Protein AF-A0A951WKL5-F1 (afdb_monomer)

Radius of gyration: 50.23 Å; Cα contacts (8 Å, |Δi|>4): 129; chains: 1; bounding box: 130×41×163 Å

Secondary structure (DSSP, 8-state):
--HHHHHHHHHHHHS-HHHHHHHHHHHHHHHHHHHHHHHHHHHHHHHTHHHHHHHHHHHHHHHHHHHHHHHHHHHHHHHHHHHHHHHHHS-SSSHHHHHHHHHHHHHHHHHHHHHHHHHHHHHHHHHHHHHHHHHHHHHHHHHHHHHHHHHHHHHHHHHHHHHTTPPPPHHHHHHHIIIIIHHHHHHHHHHHHHHHHHHHHHHHHHHHHHHHHHH-TTT--HHHHHHHHHHHHHHHHHHHHHHHHHHHHHHHHHHHHHHHHHHHHHHHHHHHHHHHHHHHHHHHHHHHHHHHHHHHHHHHHHHHHHHHHHHHHHHHHHHHHHHHHHHHHHHHHHHHT-

pLDDT: mean 71.1, std 15.41, range [38.53, 94.69]

Mean predicted aligned error: 18.91 Å

Structure (mmCIF, N/CA/C/O backbone):
data_AF-A0A951WKL5-F1
#
_entry.id   AF-A0A951WKL5-F1
#
loop_
_atom_site.group_PDB
_atom_site.id
_atom_site.type_symbol
_atom_site.label_atom_id
_atom_site.label_alt_id
_atom_site.label_comp_id
_atom_site.label_asym_id
_atom_site.label_entity_id
_atom_site.label_seq_id
_atom_site.pdbx_PDB_ins_code
_atom_site.Cartn_x
_atom_site.Cartn_y
_atom_site.Cartn_z
_atom_site.occupancy
_atom_site.B_iso_or_equiv
_atom_site.auth_seq_id
_atom_site.auth_comp_id
_atom_site.auth_asym_id
_atom_site.auth_atom_id
_atom_site.pdbx_PDB_model_num
ATOM 1 N N . MET A 1 1 ? -33.570 5.315 4.404 1.00 47.69 1 MET A N 1
ATOM 2 C CA . MET A 1 1 ? -32.250 5.283 5.070 1.00 47.69 1 MET A CA 1
ATOM 3 C C . MET A 1 1 ? -32.530 5.415 6.553 1.00 47.69 1 MET A C 1
ATOM 5 O O . MET A 1 1 ? -33.237 6.353 6.889 1.00 47.69 1 MET A O 1
ATOM 9 N N . ASP A 1 2 ? -32.071 4.478 7.390 1.00 55.03 2 ASP A N 1
ATOM 10 C CA . ASP A 1 2 ? -32.194 4.602 8.854 1.00 55.03 2 ASP A CA 1
ATOM 11 C C . ASP A 1 2 ? -31.543 5.918 9.301 1.00 55.03 2 ASP A C 1
ATOM 13 O O . ASP A 1 2 ? -30.414 6.213 8.899 1.00 55.03 2 ASP A O 1
ATOM 17 N N . GLU A 1 3 ? -32.252 6.719 10.096 1.00 51.91 3 GLU A N 1
ATOM 18 C CA . GLU A 1 3 ? -31.803 8.047 10.547 1.00 51.91 3 GLU A CA 1
ATOM 19 C C . GLU A 1 3 ? -30.467 7.970 11.315 1.00 51.91 3 GLU A C 1
ATOM 21 O O . GLU A 1 3 ? -29.623 8.858 11.218 1.00 51.91 3 GLU A O 1
ATOM 26 N N . GLU A 1 4 ? -30.203 6.839 11.967 1.00 49.50 4 GLU A N 1
ATOM 27 C CA . GLU A 1 4 ? -28.949 6.562 12.670 1.00 49.50 4 GLU A CA 1
ATOM 28 C C . GLU A 1 4 ? -27.775 6.277 11.705 1.00 49.50 4 GLU A C 1
ATOM 30 O O . GLU A 1 4 ? -26.667 6.775 11.905 1.00 49.50 4 GLU A O 1
ATOM 35 N N . CYS A 1 5 ? -28.007 5.575 10.583 1.00 47.75 5 CYS A N 1
ATOM 36 C CA . CYS A 1 5 ? -27.007 5.427 9.509 1.00 47.75 5 CYS A CA 1
ATOM 37 C C . CYS A 1 5 ? -26.636 6.785 8.902 1.00 47.75 5 CYS A C 1
ATOM 39 O O . CYS A 1 5 ? -25.489 7.010 8.516 1.00 47.75 5 CYS A O 1
ATOM 41 N N . ARG A 1 6 ? -27.609 7.695 8.812 1.00 52.16 6 ARG A N 1
ATOM 42 C CA . ARG A 1 6 ? -27.409 9.053 8.308 1.00 52.16 6 ARG A CA 1
ATOM 43 C C . ARG A 1 6 ? -26.603 9.906 9.291 1.00 52.16 6 ARG A C 1
ATOM 45 O O . ARG A 1 6 ? -25.714 10.622 8.846 1.00 52.16 6 ARG A O 1
ATOM 52 N N . GLN A 1 7 ? -26.843 9.802 10.599 1.00 57.38 7 GLN A N 1
ATOM 53 C CA . GLN A 1 7 ? -26.032 10.493 11.612 1.00 57.38 7 GLN A CA 1
ATOM 54 C C . GLN A 1 7 ? -24.582 10.004 11.639 1.00 57.38 7 GLN A C 1
ATOM 56 O O . GLN A 1 7 ? -23.665 10.818 11.698 1.00 57.38 7 GLN A O 1
ATOM 61 N N . LEU A 1 8 ? -24.355 8.700 11.499 1.00 55.50 8 LEU A N 1
ATOM 62 C CA . LEU A 1 8 ? -23.002 8.147 11.477 1.00 55.50 8 LEU A CA 1
ATOM 63 C C . LEU A 1 8 ? -22.270 8.471 10.161 1.00 55.50 8 LEU A C 1
ATOM 65 O O . LEU A 1 8 ? -21.076 8.757 10.171 1.00 55.50 8 LEU A O 1
ATOM 69 N N . LEU A 1 9 ? -22.990 8.543 9.034 1.00 53.28 9 LEU A N 1
ATOM 70 C CA . LEU A 1 9 ? -22.476 9.135 7.793 1.00 53.28 9 LEU A CA 1
ATOM 71 C C . LEU A 1 9 ? -22.117 10.614 7.963 1.00 53.28 9 LEU A C 1
ATOM 73 O O . LEU A 1 9 ? -21.123 11.047 7.393 1.00 53.28 9 LEU A O 1
ATOM 77 N N . ILE A 1 10 ? -22.885 11.379 8.744 1.00 59.94 10 ILE A N 1
ATOM 78 C CA . ILE A 1 10 ? -22.563 12.773 9.075 1.00 59.94 10 ILE A CA 1
ATOM 79 C C . ILE A 1 10 ? -21.318 12.844 9.965 1.00 59.94 10 ILE A C 1
ATOM 81 O O . ILE A 1 10 ? -20.479 13.703 9.735 1.00 59.94 10 ILE A O 1
ATOM 85 N N . GLU A 1 11 ? -21.148 11.956 10.946 1.00 57.72 11 GLU A N 1
ATOM 86 C CA . GLU A 1 11 ? -19.934 11.907 11.776 1.00 57.72 11 GLU A CA 1
ATOM 87 C C . GLU A 1 11 ? -18.695 11.503 10.979 1.00 57.72 11 GLU A C 1
ATOM 89 O O . GLU A 1 11 ? -17.639 12.116 11.131 1.00 57.72 11 GLU A O 1
ATOM 94 N N . VAL A 1 12 ? -18.829 10.516 10.090 1.00 59.41 12 VAL A N 1
ATOM 95 C CA . VAL A 1 12 ? -17.796 10.184 9.109 1.00 59.41 12 VAL A CA 1
ATOM 96 C C . VAL A 1 12 ? -17.529 11.411 8.242 1.00 59.41 12 VAL A C 1
ATOM 98 O O . VAL A 1 12 ? -16.389 11.833 8.169 1.00 59.41 12 VAL A O 1
ATOM 101 N N . ALA A 1 13 ? -18.541 12.056 7.664 1.00 52.16 13 ALA A N 1
ATOM 102 C CA . ALA A 1 13 ? -18.370 13.241 6.819 1.00 52.16 13 ALA A CA 1
ATOM 103 C C . ALA A 1 13 ? -17.813 14.474 7.559 1.00 52.16 13 ALA A C 1
ATOM 105 O O . ALA A 1 13 ? -17.236 15.347 6.922 1.00 52.16 13 ALA A O 1
ATOM 106 N N . ARG A 1 14 ? -17.978 14.556 8.885 1.00 61.56 14 ARG A N 1
ATOM 107 C CA . ARG A 1 14 ? -17.427 15.618 9.744 1.00 61.56 14 ARG A CA 1
ATOM 108 C C . ARG A 1 14 ? -15.979 15.373 10.155 1.00 61.56 14 ARG A C 1
ATOM 110 O O . ARG A 1 14 ? -15.356 16.291 10.683 1.00 61.56 14 ARG A O 1
ATOM 117 N N . LYS A 1 15 ? -15.447 14.161 9.963 1.00 67.12 15 LYS A N 1
ATOM 118 C CA . LYS A 1 15 ? -14.013 13.922 10.121 1.00 67.12 15 LYS A CA 1
ATOM 119 C C . LYS A 1 15 ? -13.278 14.684 9.019 1.00 67.12 15 LYS A C 1
ATOM 121 O O . LYS A 1 15 ? -13.706 14.670 7.868 1.00 67.12 15 LYS A O 1
ATOM 126 N N . ASP A 1 16 ? -12.166 15.312 9.381 1.00 73.69 16 ASP A N 1
ATOM 127 C CA . ASP A 1 16 ? -11.300 16.017 8.441 1.00 73.69 16 ASP A CA 1
ATOM 128 C C . ASP A 1 16 ? -10.524 15.019 7.565 1.00 73.69 16 ASP A C 1
ATOM 130 O O . ASP A 1 16 ? -9.360 14.684 7.795 1.00 73.69 16 ASP A O 1
ATOM 134 N N . TRP A 1 17 ? -11.227 14.452 6.585 1.00 73.38 17 TRP A N 1
ATOM 135 C CA . TRP A 1 17 ? -10.639 13.557 5.593 1.00 73.38 17 TRP A CA 1
ATOM 136 C C . TRP A 1 17 ? -9.674 14.282 4.670 1.00 73.38 17 TRP A C 1
ATOM 138 O O . TRP A 1 17 ? -8.824 13.626 4.079 1.00 73.38 17 TRP A O 1
ATOM 148 N N . GLU A 1 18 ? -9.805 15.600 4.540 1.00 72.81 18 GLU A N 1
ATOM 149 C CA . GLU A 1 18 ? -8.912 16.412 3.728 1.00 72.81 18 GLU A CA 1
ATOM 150 C C . GLU A 1 18 ? -7.514 16.419 4.342 1.00 72.81 18 GLU A C 1
ATOM 152 O O . GLU A 1 18 ? -6.551 16.067 3.659 1.00 72.81 18 GLU A O 1
ATOM 157 N N . GLN A 1 19 ? -7.410 16.666 5.650 1.00 80.19 19 GLN A N 1
ATOM 158 C CA . GLN A 1 19 ? -6.135 16.576 6.354 1.00 80.19 19 GLN A CA 1
ATOM 159 C C . GLN A 1 19 ? -5.544 15.156 6.314 1.00 80.19 19 GLN A C 1
ATOM 161 O O . GLN A 1 19 ? -4.372 14.985 5.992 1.00 80.19 19 GLN A O 1
ATOM 166 N N . GLU A 1 20 ? -6.348 14.114 6.551 1.00 80.00 20 GLU A N 1
ATOM 167 C CA . GLU A 1 20 ? -5.876 12.718 6.472 1.00 80.00 20 GLU A CA 1
ATOM 168 C C . GLU A 1 20 ? -5.391 12.336 5.062 1.00 80.00 20 GLU A C 1
ATOM 170 O O . GLU A 1 20 ? -4.444 11.558 4.911 1.00 80.00 20 GLU A O 1
ATOM 175 N N . LEU A 1 21 ? -6.021 12.879 4.016 1.00 79.62 21 LEU A N 1
ATOM 176 C CA . LEU A 1 21 ? -5.610 12.676 2.628 1.00 79.62 21 LEU A CA 1
ATOM 177 C C . LEU A 1 21 ? -4.284 13.390 2.331 1.00 79.62 21 LEU A C 1
ATOM 179 O O . LEU A 1 21 ? -3.432 12.831 1.636 1.00 79.62 21 LEU A O 1
ATOM 183 N N . ILE A 1 22 ? -4.092 14.599 2.870 1.00 82.06 22 ILE A N 1
ATOM 184 C CA . ILE A 1 22 ? -2.832 15.348 2.781 1.00 82.06 22 ILE A CA 1
ATOM 185 C C . ILE A 1 22 ? -1.709 14.566 3.468 1.00 82.06 22 ILE A C 1
ATOM 187 O O . ILE A 1 22 ? -0.661 14.346 2.857 1.00 82.06 22 ILE A O 1
ATOM 191 N N . ASP A 1 23 ? -1.943 14.073 4.682 1.00 86.56 23 ASP A N 1
ATOM 192 C CA . ASP A 1 23 ? -0.960 13.299 5.444 1.00 86.56 23 ASP A CA 1
ATOM 193 C C . ASP A 1 23 ? -0.626 11.973 4.739 1.00 86.56 23 ASP A C 1
ATOM 195 O O . ASP A 1 23 ? 0.536 11.568 4.641 1.00 86.56 23 ASP A O 1
ATOM 199 N N . TYR A 1 24 ? -1.636 11.298 4.178 1.00 85.31 24 TYR A N 1
ATOM 200 C CA . TYR A 1 24 ? -1.428 10.095 3.373 1.00 85.31 24 TYR A CA 1
ATOM 201 C C . TYR A 1 24 ? -0.588 10.379 2.128 1.00 85.31 24 TYR A C 1
ATOM 203 O O . TYR A 1 24 ? 0.350 9.637 1.836 1.00 85.31 24 TYR A O 1
ATOM 211 N N . ARG A 1 25 ? -0.886 11.469 1.413 1.00 85.00 25 ARG A N 1
ATOM 212 C CA . ARG A 1 25 ? -0.112 11.906 0.247 1.00 85.00 25 ARG A CA 1
ATOM 213 C C . ARG A 1 25 ? 1.339 12.177 0.627 1.00 85.00 25 ARG A C 1
ATOM 215 O O . ARG A 1 25 ? 2.227 11.708 -0.077 1.00 85.00 25 ARG A O 1
ATOM 222 N N . GLN A 1 26 ? 1.586 12.884 1.728 1.00 86.69 26 GLN A N 1
ATOM 223 C CA . GLN A 1 26 ? 2.942 13.149 2.215 1.00 86.69 26 GLN A CA 1
ATOM 224 C C . GLN A 1 26 ? 3.685 11.849 2.537 1.00 86.69 26 GLN A C 1
ATOM 226 O O . GLN A 1 26 ? 4.792 11.646 2.049 1.00 86.69 26 GLN A O 1
ATOM 231 N N . SER A 1 27 ? 3.051 10.923 3.260 1.00 87.94 27 SER A N 1
ATOM 232 C CA . SER A 1 27 ? 3.641 9.613 3.561 1.00 87.94 27 SER A CA 1
ATOM 233 C C . SER A 1 27 ? 3.959 8.805 2.296 1.00 87.94 27 SER A C 1
ATOM 235 O O . SER A 1 27 ? 4.997 8.145 2.205 1.00 87.94 27 SER A O 1
ATOM 237 N N . LEU A 1 28 ? 3.088 8.868 1.288 1.00 86.75 28 LEU A N 1
ATOM 238 C CA . LEU A 1 28 ? 3.287 8.178 0.018 1.00 86.75 28 LEU A CA 1
ATOM 239 C C . LEU A 1 28 ? 4.428 8.814 -0.789 1.00 86.75 28 LEU A C 1
ATOM 241 O O . LEU A 1 28 ? 5.262 8.089 -1.326 1.00 86.75 28 LEU A O 1
ATOM 245 N N . VAL A 1 29 ? 4.524 10.146 -0.797 1.00 85.62 29 VAL A N 1
ATOM 246 C CA . VAL A 1 29 ? 5.654 10.898 -1.365 1.00 85.62 29 VAL A CA 1
ATOM 247 C C . VAL A 1 29 ? 6.966 10.514 -0.685 1.00 85.62 29 VAL A C 1
ATOM 249 O O . VAL A 1 29 ? 7.941 10.221 -1.372 1.00 85.62 29 VAL A O 1
ATOM 252 N N . GLU A 1 30 ? 6.996 10.437 0.645 1.00 86.31 30 GLU A N 1
ATOM 253 C CA . GLU A 1 30 ? 8.184 10.001 1.383 1.00 86.31 30 GLU A CA 1
ATOM 254 C C . GLU A 1 30 ? 8.584 8.569 1.036 1.00 86.31 30 GLU A C 1
ATOM 256 O O . GLU A 1 30 ? 9.766 8.281 0.856 1.00 86.31 30 GLU A O 1
ATOM 261 N N . LYS A 1 31 ? 7.606 7.672 0.889 1.00 86.94 31 LYS A N 1
ATOM 262 C CA . LYS A 1 31 ? 7.855 6.283 0.503 1.00 86.94 31 LYS A CA 1
ATOM 263 C C . LYS A 1 31 ? 8.379 6.168 -0.929 1.00 86.94 31 LYS A C 1
ATOM 265 O O . LYS A 1 31 ? 9.298 5.391 -1.173 1.00 86.94 31 LYS A O 1
ATOM 270 N N . LEU A 1 32 ? 7.815 6.927 -1.869 1.00 85.88 32 LEU A N 1
ATOM 271 C CA . LEU A 1 32 ? 8.280 6.973 -3.257 1.00 85.88 32 LEU A CA 1
ATOM 272 C C . LEU A 1 32 ? 9.695 7.547 -3.348 1.00 85.88 32 LEU A C 1
ATOM 274 O O . LEU A 1 32 ? 10.555 6.940 -3.986 1.00 85.88 32 LEU A O 1
ATOM 278 N N . ALA A 1 33 ? 9.955 8.656 -2.652 1.00 84.56 33 ALA A N 1
ATOM 279 C CA . ALA A 1 33 ? 11.281 9.249 -2.558 1.00 84.56 33 ALA A CA 1
ATOM 280 C C . ALA A 1 33 ? 12.284 8.255 -1.957 1.00 84.56 33 ALA A C 1
ATOM 282 O O . ALA A 1 33 ? 13.321 7.990 -2.557 1.00 84.56 33 ALA A O 1
ATOM 283 N N . GLY A 1 34 ? 11.944 7.624 -0.829 1.00 84.44 34 GLY A N 1
ATOM 284 C CA . GLY A 1 34 ? 12.791 6.626 -0.177 1.00 84.44 34 GLY A CA 1
ATOM 285 C C . GLY A 1 34 ? 13.089 5.410 -1.057 1.00 84.44 34 GLY A C 1
ATOM 286 O O . GLY A 1 34 ? 14.233 4.965 -1.114 1.00 84.44 34 GLY A O 1
ATOM 287 N N . ASN A 1 35 ? 12.099 4.897 -1.793 1.00 85.50 35 ASN A N 1
ATOM 288 C CA . ASN A 1 35 ? 12.306 3.792 -2.733 1.00 85.50 35 ASN A CA 1
ATOM 289 C C . ASN A 1 35 ? 13.227 4.198 -3.894 1.00 85.50 35 ASN A C 1
ATOM 291 O O . ASN A 1 35 ? 14.176 3.480 -4.190 1.00 85.50 35 ASN A O 1
ATOM 295 N N . SER A 1 36 ? 13.004 5.371 -4.496 1.00 84.12 36 SER A N 1
ATOM 296 C CA . SER A 1 36 ? 13.848 5.895 -5.580 1.00 84.12 36 SER A CA 1
ATOM 297 C C . SER A 1 36 ? 15.305 6.068 -5.142 1.00 84.12 36 SER A C 1
ATOM 299 O O . SER A 1 36 ? 16.237 5.731 -5.878 1.00 84.12 36 SER A O 1
ATOM 301 N N . VAL A 1 37 ? 15.513 6.579 -3.927 1.00 84.44 37 VAL A N 1
ATOM 302 C CA . VAL A 1 37 ? 16.849 6.743 -3.345 1.00 84.44 37 VAL A CA 1
ATOM 303 C C . VAL A 1 37 ? 17.481 5.392 -3.047 1.00 84.44 37 VAL A C 1
ATOM 305 O O . VAL A 1 37 ? 18.645 5.189 -3.379 1.00 84.44 37 VAL A O 1
ATOM 308 N N . ARG A 1 38 ? 16.726 4.441 -2.487 1.00 83.88 38 ARG A N 1
ATOM 309 C CA . ARG A 1 38 ? 17.207 3.078 -2.232 1.00 83.88 38 ARG A CA 1
ATOM 310 C C . ARG A 1 38 ? 17.650 2.384 -3.518 1.00 83.88 38 ARG A C 1
ATOM 312 O O . ARG A 1 38 ? 18.724 1.790 -3.529 1.00 83.88 38 ARG A O 1
ATOM 319 N N . ASP A 1 39 ? 16.869 2.477 -4.589 1.00 82.19 39 ASP A N 1
ATOM 320 C CA . ASP A 1 39 ? 17.215 1.869 -5.878 1.00 82.19 39 ASP A CA 1
ATOM 321 C C . ASP A 1 39 ? 18.483 2.508 -6.465 1.00 82.19 39 ASP A C 1
ATOM 323 O O . ASP A 1 39 ? 19.396 1.805 -6.903 1.00 82.19 39 ASP A O 1
ATOM 327 N N . SER A 1 40 ? 18.597 3.835 -6.373 1.00 81.25 40 SER A N 1
ATOM 328 C CA . SER A 1 40 ? 19.783 4.582 -6.814 1.00 81.25 40 SER A CA 1
ATOM 329 C C . SER A 1 40 ? 21.027 4.241 -5.982 1.00 81.25 40 SER A C 1
ATOM 331 O O . SER A 1 40 ? 22.113 4.026 -6.523 1.00 81.25 40 SER A O 1
ATOM 333 N N . LEU A 1 41 ? 20.885 4.136 -4.657 1.00 79.25 41 LEU A N 1
ATOM 334 C CA . LEU A 1 41 ? 21.954 3.720 -3.749 1.00 79.25 41 LEU A CA 1
ATOM 335 C C . LEU A 1 41 ? 22.387 2.284 -4.014 1.00 79.25 41 LEU A C 1
ATOM 337 O O . LEU A 1 41 ? 23.585 2.021 -3.992 1.00 79.25 41 LEU A O 1
ATOM 341 N N . ASN A 1 42 ? 21.454 1.372 -4.290 1.00 80.38 42 ASN A N 1
ATOM 342 C CA . ASN A 1 42 ? 21.773 -0.012 -4.631 1.00 80.38 42 ASN A CA 1
ATOM 343 C C . ASN A 1 42 ? 22.609 -0.083 -5.914 1.00 80.38 42 ASN A C 1
ATOM 345 O O . ASN A 1 42 ? 23.654 -0.729 -5.907 1.00 80.38 42 ASN A O 1
ATOM 349 N N . GLN A 1 43 ? 22.249 0.673 -6.956 1.00 76.31 43 GLN A N 1
ATOM 350 C CA . GLN A 1 43 ? 23.054 0.769 -8.181 1.00 76.31 43 GLN A CA 1
ATOM 351 C C . GLN A 1 43 ? 24.462 1.330 -7.917 1.00 76.31 43 GLN A C 1
ATOM 353 O O . GLN A 1 43 ? 25.457 0.788 -8.400 1.00 76.31 43 GLN A O 1
ATOM 358 N N . ILE A 1 44 ? 24.580 2.380 -7.094 1.00 71.75 44 ILE A N 1
ATOM 359 C CA . ILE A 1 44 ? 25.883 2.938 -6.685 1.00 71.75 44 ILE A CA 1
ATOM 360 C C . ILE A 1 44 ? 26.679 1.916 -5.856 1.00 71.75 44 ILE A C 1
ATOM 362 O O . ILE A 1 44 ? 27.905 1.823 -5.968 1.00 71.75 44 ILE A O 1
ATOM 366 N N . ARG A 1 45 ? 26.002 1.134 -5.010 1.00 69.25 45 ARG A N 1
ATOM 367 C CA . ARG A 1 45 ? 26.620 0.123 -4.148 1.00 69.25 45 ARG A CA 1
ATOM 368 C C . ARG A 1 45 ? 27.165 -1.045 -4.965 1.00 69.25 45 ARG A C 1
ATOM 370 O O . ARG A 1 45 ? 28.264 -1.509 -4.662 1.00 69.25 45 ARG A O 1
ATOM 377 N N . GLU A 1 46 ? 26.439 -1.463 -5.994 1.00 67.31 46 GLU A N 1
ATOM 378 C CA . GLU A 1 46 ? 26.849 -2.492 -6.951 1.00 67.31 46 GLU A CA 1
ATOM 379 C C . GLU A 1 46 ? 28.030 -2.020 -7.811 1.00 67.31 46 GLU A C 1
ATOM 381 O O . GLU A 1 46 ? 29.028 -2.730 -7.922 1.00 67.31 46 GLU A O 1
ATOM 386 N N . ALA A 1 47 ? 27.997 -0.779 -8.309 1.00 62.44 47 ALA A N 1
ATOM 387 C CA . ALA A 1 47 ? 29.107 -0.189 -9.061 1.00 62.44 47 ALA A CA 1
ATOM 388 C C . ALA A 1 47 ? 30.375 0.043 -8.205 1.00 62.44 47 ALA A C 1
ATOM 390 O O . ALA A 1 47 ? 31.499 -0.040 -8.699 1.00 62.44 47 ALA A O 1
ATOM 391 N N . GLY A 1 48 ? 30.215 0.316 -6.905 1.00 53.94 48 GLY A N 1
ATOM 392 C CA . GLY A 1 48 ? 31.305 0.625 -5.971 1.00 53.94 48 GLY A CA 1
ATOM 393 C C . GLY A 1 48 ? 32.025 -0.579 -5.345 1.00 53.94 48 GLY A C 1
ATOM 394 O O . GLY A 1 48 ? 32.962 -0.375 -4.574 1.00 53.94 48 GLY A O 1
ATOM 395 N N . LEU A 1 49 ? 31.622 -1.823 -5.637 1.00 50.72 49 LEU A N 1
ATOM 396 C CA . LEU A 1 49 ? 32.295 -3.032 -5.124 1.00 50.72 49 LEU A CA 1
ATOM 397 C C . LEU A 1 49 ? 33.696 -3.246 -5.726 1.00 50.72 49 LEU A C 1
ATOM 399 O O . LEU A 1 49 ? 34.569 -3.791 -5.055 1.00 50.72 49 LEU A O 1
ATOM 403 N N . GLY A 1 50 ? 33.940 -2.767 -6.950 1.00 53.00 50 GLY A N 1
ATOM 404 C CA . GLY A 1 50 ? 35.245 -2.847 -7.617 1.00 53.00 50 GLY A CA 1
ATOM 405 C C . GLY A 1 50 ? 36.373 -2.075 -6.907 1.00 53.00 50 GLY A C 1
ATOM 406 O O . GLY A 1 50 ? 37.367 -2.687 -6.521 1.00 53.00 50 GLY A O 1
ATOM 407 N N . PRO A 1 51 ? 36.264 -0.748 -6.702 1.00 53.34 51 PRO A N 1
ATOM 408 C CA . PRO A 1 51 ? 37.374 0.081 -6.211 1.00 53.34 51 PRO A CA 1
ATOM 409 C C . PRO A 1 51 ? 37.792 -0.171 -4.751 1.00 53.34 51 PRO A C 1
ATOM 411 O O . PRO A 1 51 ? 38.953 0.050 -4.414 1.00 53.34 51 PRO A O 1
ATOM 414 N N . GLY A 1 52 ? 36.899 -0.670 -3.888 1.00 50.72 52 GLY A N 1
ATOM 415 C CA . GLY A 1 52 ? 37.233 -0.977 -2.488 1.00 50.72 52 GLY A CA 1
ATOM 416 C C . GLY A 1 52 ? 38.217 -2.136 -2.324 1.00 50.72 52 GLY A C 1
ATOM 417 O O . GLY A 1 52 ? 39.124 -2.067 -1.494 1.00 50.72 52 GLY A O 1
ATOM 418 N N . ALA A 1 53 ? 38.090 -3.169 -3.162 1.00 52.28 53 ALA A N 1
ATOM 419 C CA . ALA A 1 53 ? 39.038 -4.280 -3.201 1.00 52.28 53 ALA A CA 1
ATOM 420 C C . ALA A 1 53 ? 40.421 -3.815 -3.685 1.00 52.28 53 ALA A C 1
ATOM 422 O O . ALA A 1 53 ? 41.435 -4.203 -3.110 1.00 52.28 53 ALA A O 1
ATOM 423 N N . TRP A 1 54 ? 40.468 -2.921 -4.679 1.00 53.94 54 TRP A N 1
ATOM 424 C CA . TRP A 1 54 ? 41.716 -2.330 -5.174 1.00 53.94 54 TRP A CA 1
ATOM 425 C C . TRP A 1 54 ? 42.399 -1.428 -4.147 1.00 53.94 54 TRP A C 1
ATOM 427 O O . TRP A 1 54 ? 43.621 -1.455 -4.050 1.00 53.94 54 TRP A O 1
ATOM 437 N N . TYR A 1 55 ? 41.639 -0.673 -3.350 1.00 54.59 55 TYR A N 1
ATOM 438 C CA . TYR A 1 55 ? 42.201 0.157 -2.283 1.00 54.59 55 TYR A CA 1
ATOM 439 C C . TYR A 1 55 ? 42.813 -0.695 -1.162 1.00 54.59 55 TYR A C 1
ATOM 441 O O . TYR A 1 55 ? 43.955 -0.463 -0.770 1.00 54.59 55 TYR A O 1
ATOM 449 N N . GLY A 1 56 ? 42.105 -1.735 -0.705 1.00 50.94 56 GLY A N 1
ATOM 450 C CA . GLY A 1 56 ? 42.645 -2.699 0.259 1.00 50.94 56 GLY A CA 1
ATOM 451 C C . GLY A 1 56 ? 43.883 -3.432 -0.273 1.00 50.94 56 GLY A C 1
ATOM 452 O O . GLY A 1 56 ? 44.867 -3.578 0.450 1.00 50.94 56 GLY A O 1
ATOM 453 N N . LEU A 1 57 ? 43.875 -3.832 -1.552 1.00 54.22 57 LEU A N 1
ATOM 454 C CA . LEU A 1 57 ? 45.035 -4.437 -2.218 1.00 54.22 57 LEU A CA 1
ATOM 455 C C . LEU A 1 57 ? 46.215 -3.464 -2.326 1.00 54.22 57 LEU A C 1
ATOM 457 O O . LEU A 1 57 ? 47.345 -3.861 -2.064 1.00 54.22 57 LEU A O 1
ATOM 461 N N . ALA A 1 58 ? 45.974 -2.197 -2.669 1.00 54.78 58 ALA A N 1
ATOM 462 C CA . ALA A 1 58 ? 47.018 -1.184 -2.801 1.00 54.78 58 ALA A CA 1
ATOM 463 C C . ALA A 1 58 ? 47.654 -0.828 -1.448 1.00 54.78 58 ALA A C 1
ATOM 465 O O . ALA A 1 58 ? 48.877 -0.742 -1.350 1.00 54.78 58 ALA A O 1
ATOM 466 N N . VAL A 1 59 ? 46.847 -0.673 -0.394 1.00 54.44 59 VAL A N 1
ATOM 467 C CA . VAL A 1 59 ? 47.336 -0.421 0.972 1.00 54.44 59 VAL A CA 1
ATOM 468 C C . VAL A 1 59 ? 48.096 -1.636 1.511 1.00 54.44 59 VAL A C 1
ATOM 470 O O . VAL A 1 59 ? 49.186 -1.478 2.058 1.00 54.44 59 VAL A O 1
ATOM 473 N N . GLY A 1 60 ? 47.581 -2.852 1.293 1.00 51.34 60 GLY A N 1
ATOM 474 C CA . GLY A 1 60 ? 48.271 -4.094 1.654 1.00 51.34 60 GLY A CA 1
ATOM 475 C C . GLY A 1 60 ? 49.599 -4.281 0.909 1.00 51.34 60 GLY A C 1
ATOM 476 O O . GLY A 1 60 ? 50.603 -4.637 1.526 1.00 51.34 60 GLY A O 1
ATOM 477 N N . ALA A 1 61 ? 49.640 -3.973 -0.391 1.00 54.16 61 ALA A N 1
ATOM 478 C CA . ALA A 1 61 ? 50.857 -4.032 -1.200 1.00 54.16 61 ALA A CA 1
ATOM 479 C C . ALA A 1 61 ? 51.900 -2.994 -0.754 1.00 54.16 61 ALA A C 1
ATOM 481 O O . ALA A 1 61 ? 53.077 -3.327 -0.625 1.00 54.16 61 ALA A O 1
ATOM 482 N N . MET A 1 62 ? 51.484 -1.758 -0.456 1.00 53.97 62 MET A N 1
ATOM 483 C CA . MET A 1 62 ? 52.386 -0.714 0.049 1.00 53.97 62 MET A CA 1
ATOM 484 C C . MET A 1 62 ? 52.945 -1.046 1.441 1.00 53.97 62 MET A C 1
ATOM 486 O O . MET A 1 62 ? 54.140 -0.864 1.674 1.00 53.97 62 MET A O 1
ATOM 490 N N . ALA A 1 63 ? 52.123 -1.597 2.340 1.00 51.59 63 ALA A N 1
ATOM 491 C CA . ALA A 1 63 ? 52.574 -2.054 3.656 1.00 51.59 63 ALA A CA 1
ATOM 492 C C . ALA A 1 63 ? 53.574 -3.223 3.555 1.00 51.59 63 ALA A C 1
ATOM 494 O O . ALA A 1 63 ? 54.573 -3.249 4.274 1.00 51.59 63 ALA A O 1
ATOM 495 N N . GLY A 1 64 ? 53.344 -4.160 2.626 1.00 53.62 64 GLY A N 1
ATOM 496 C CA . GLY A 1 64 ? 54.260 -5.272 2.360 1.00 53.62 64 GLY A CA 1
ATOM 497 C C . GLY A 1 64 ? 55.613 -4.827 1.790 1.00 53.62 64 GLY A C 1
ATOM 498 O O . GLY A 1 64 ? 56.653 -5.340 2.207 1.00 53.62 64 GLY A O 1
ATOM 499 N N . LEU A 1 65 ? 55.616 -3.844 0.882 1.00 55.25 65 LEU A N 1
ATOM 500 C CA . LEU A 1 65 ? 56.837 -3.307 0.266 1.00 55.25 65 LEU A CA 1
ATOM 501 C C . LEU A 1 65 ? 57.692 -2.482 1.244 1.00 55.25 65 LEU A C 1
ATOM 503 O O . LEU A 1 65 ? 58.918 -2.566 1.196 1.00 55.25 65 LEU A O 1
ATOM 507 N N . GLY A 1 66 ? 57.076 -1.727 2.163 1.00 53.22 66 GLY A N 1
ATOM 508 C CA . GLY A 1 66 ? 57.801 -0.902 3.140 1.00 53.22 66 GLY A CA 1
ATOM 509 C C . GLY A 1 66 ? 58.703 -1.702 4.091 1.00 53.22 66 GLY A C 1
ATOM 510 O O . GLY A 1 66 ? 59.829 -1.293 4.367 1.00 53.22 66 GLY A O 1
ATOM 511 N N . MET A 1 67 ? 58.265 -2.884 4.538 1.00 51.66 67 MET A N 1
ATOM 512 C CA . MET A 1 67 ? 59.029 -3.705 5.496 1.00 51.66 67 MET A CA 1
ATOM 513 C C . MET A 1 67 ? 60.088 -4.610 4.847 1.00 51.66 67 MET A C 1
ATOM 515 O O . MET A 1 67 ? 61.064 -4.998 5.502 1.00 51.66 67 MET A O 1
ATOM 519 N N . GLN A 1 68 ? 59.952 -4.922 3.552 1.00 54.03 68 GLN A N 1
ATOM 520 C CA . GLN A 1 68 ? 61.034 -5.572 2.801 1.00 54.03 68 GLN A CA 1
ATOM 521 C C . GLN A 1 68 ? 62.292 -4.693 2.767 1.00 54.03 68 GLN A C 1
ATOM 523 O O . GLN A 1 68 ? 63.399 -5.221 2.825 1.00 54.03 68 GLN A O 1
ATOM 528 N N . LEU A 1 69 ? 62.138 -3.365 2.759 1.00 53.25 69 LEU A N 1
ATOM 529 C CA . LEU A 1 69 ? 63.266 -2.433 2.754 1.00 53.25 69 LEU A CA 1
ATOM 530 C C . LEU A 1 69 ? 64.018 -2.407 4.102 1.00 53.25 69 LEU A C 1
ATOM 532 O O . LEU A 1 69 ? 65.249 -2.447 4.126 1.00 53.25 69 LEU A O 1
ATOM 536 N N . GLU A 1 70 ? 63.293 -2.392 5.227 1.00 54.62 70 GLU A N 1
ATOM 537 C CA . GLU A 1 70 ? 63.884 -2.340 6.577 1.00 54.62 70 GLU A CA 1
ATOM 538 C C . GLU A 1 70 ? 64.576 -3.653 6.977 1.00 54.62 70 GLU A C 1
ATOM 540 O O . GLU A 1 70 ? 65.674 -3.647 7.539 1.00 54.62 70 GLU A O 1
ATOM 545 N N . SER A 1 71 ? 63.971 -4.797 6.648 1.00 53.34 71 SER A N 1
ATOM 546 C CA . SER A 1 71 ? 64.531 -6.114 6.985 1.00 53.34 71 SER A CA 1
ATOM 547 C C . SER A 1 71 ? 65.786 -6.463 6.173 1.00 53.34 71 SER A C 1
ATOM 549 O O . SER A 1 71 ? 66.696 -7.121 6.689 1.00 53.34 71 SER A O 1
ATOM 551 N N . LEU A 1 72 ? 65.888 -5.966 4.937 1.00 49.59 72 LEU A N 1
ATOM 552 C CA . LEU A 1 72 ? 67.058 -6.152 4.080 1.00 49.59 72 LEU A CA 1
ATOM 553 C C . LEU A 1 72 ? 68.266 -5.366 4.618 1.00 49.59 72 LEU A C 1
ATOM 555 O O . LEU A 1 72 ? 69.354 -5.929 4.743 1.00 49.59 72 LEU A O 1
ATOM 559 N N . LEU A 1 73 ? 68.058 -4.125 5.071 1.00 51.19 73 LEU A N 1
ATOM 560 C CA . LEU A 1 73 ? 69.096 -3.315 5.724 1.00 51.19 73 LEU A CA 1
ATOM 561 C C . LEU A 1 73 ? 69.596 -3.938 7.037 1.00 51.19 73 LEU A C 1
ATOM 563 O O . LEU A 1 73 ? 70.805 -3.974 7.279 1.00 51.19 73 LEU A O 1
ATOM 567 N N . LEU A 1 74 ? 68.693 -4.484 7.860 1.00 50.59 74 LEU A N 1
ATOM 568 C CA . LEU A 1 74 ? 69.058 -5.118 9.130 1.00 50.59 74 LEU A CA 1
ATOM 569 C C . LEU A 1 74 ? 69.885 -6.398 8.919 1.00 50.59 74 LEU A C 1
ATOM 571 O O . LEU A 1 74 ? 70.861 -6.628 9.631 1.00 50.59 74 LEU A O 1
ATOM 575 N N . SER A 1 75 ? 69.534 -7.209 7.915 1.00 49.50 75 SER A N 1
ATOM 576 C CA . SER A 1 75 ? 70.257 -8.447 7.587 1.00 49.50 75 SER A CA 1
ATOM 577 C C . SER A 1 75 ? 71.684 -8.189 7.083 1.00 49.50 75 SER A C 1
ATOM 579 O O . SER A 1 75 ? 72.613 -8.892 7.482 1.00 49.50 75 SER A O 1
ATOM 581 N N . ILE A 1 76 ? 71.882 -7.128 6.290 1.00 49.50 76 ILE A N 1
ATOM 582 C CA . ILE A 1 76 ? 73.203 -6.690 5.816 1.00 49.50 76 ILE A CA 1
ATOM 583 C C . ILE A 1 76 ? 74.051 -6.177 6.987 1.00 49.50 76 ILE A C 1
ATOM 585 O O . ILE A 1 76 ? 75.226 -6.530 7.099 1.00 49.50 76 ILE A O 1
ATOM 589 N N . ALA A 1 77 ? 73.458 -5.396 7.895 1.00 46.34 77 ALA A N 1
ATOM 590 C CA . ALA A 1 77 ? 74.152 -4.889 9.077 1.00 46.34 77 ALA A CA 1
ATOM 591 C C . ALA A 1 77 ? 74.594 -6.019 10.026 1.00 46.34 77 ALA A C 1
ATOM 593 O O . ALA A 1 77 ? 75.723 -6.003 10.516 1.00 46.34 77 ALA A O 1
ATOM 594 N N . LEU A 1 78 ? 73.744 -7.030 10.241 1.00 47.62 78 LEU A N 1
ATOM 595 C CA . LEU A 1 78 ? 74.049 -8.201 11.072 1.00 47.62 78 LEU A CA 1
ATOM 596 C C . LEU A 1 78 ? 75.117 -9.096 10.434 1.00 47.62 78 LEU A C 1
ATOM 598 O O . LEU A 1 78 ? 76.017 -9.564 11.131 1.00 47.62 78 LEU A O 1
ATOM 602 N N . PHE A 1 79 ? 75.068 -9.280 9.112 1.00 48.62 79 PHE A N 1
ATOM 603 C CA . PHE A 1 79 ? 76.109 -9.992 8.374 1.00 48.62 79 PHE A CA 1
ATOM 604 C C . PHE A 1 79 ? 77.466 -9.294 8.530 1.00 48.62 79 PHE A C 1
ATOM 606 O O . PHE A 1 79 ? 78.448 -9.936 8.903 1.00 48.62 79 PHE A O 1
ATOM 613 N N . LEU A 1 80 ? 77.520 -7.968 8.360 1.00 49.91 80 LEU A N 1
ATOM 614 C CA . LEU A 1 80 ? 78.746 -7.186 8.550 1.00 49.91 80 LEU A CA 1
ATOM 615 C C . LEU A 1 80 ? 79.272 -7.284 9.993 1.00 49.91 80 LEU A C 1
ATOM 617 O O . LEU A 1 80 ? 80.460 -7.529 10.189 1.00 49.91 80 LEU A O 1
ATOM 621 N N . LEU A 1 81 ? 78.399 -7.186 11.000 1.00 49.47 81 LEU A N 1
ATOM 622 C CA . LEU A 1 81 ? 78.763 -7.294 12.421 1.00 49.47 81 LEU A CA 1
ATOM 623 C C . LEU A 1 81 ? 79.332 -8.667 12.797 1.00 49.47 81 LEU A C 1
ATOM 625 O O . LEU A 1 81 ? 80.329 -8.743 13.516 1.00 49.47 81 LEU A O 1
ATOM 629 N N . VAL A 1 82 ? 78.741 -9.752 12.294 1.00 51.19 82 VAL A N 1
ATOM 630 C CA . VAL A 1 82 ? 79.234 -11.117 12.538 1.00 51.19 82 VAL A CA 1
ATOM 631 C C . VAL A 1 82 ? 80.573 -11.345 11.833 1.00 51.19 82 VAL A C 1
ATOM 633 O O . VAL A 1 82 ? 81.493 -11.905 12.429 1.00 51.19 82 VAL A O 1
ATOM 636 N N . THR A 1 83 ? 80.723 -10.843 10.605 1.00 48.88 83 THR A N 1
ATOM 637 C CA . THR A 1 83 ? 81.970 -10.969 9.830 1.00 48.88 83 THR A CA 1
ATOM 638 C C . THR A 1 83 ? 83.125 -10.204 10.488 1.00 48.88 83 THR A C 1
ATOM 640 O O . THR A 1 83 ? 84.244 -10.710 10.561 1.00 48.88 83 THR A O 1
ATOM 643 N N . ILE A 1 84 ? 82.850 -9.010 11.025 1.00 51.06 84 ILE A N 1
ATOM 644 C CA . ILE A 1 84 ? 83.837 -8.174 11.726 1.00 51.06 84 ILE A CA 1
ATOM 645 C C . ILE A 1 84 ? 84.183 -8.751 13.109 1.00 51.06 84 ILE A C 1
ATOM 647 O O . ILE A 1 84 ? 85.337 -8.715 13.521 1.00 51.06 84 ILE A O 1
ATOM 651 N N . SER A 1 85 ? 83.217 -9.328 13.828 1.00 45.88 85 SER A N 1
ATOM 652 C CA . SER A 1 85 ? 83.462 -9.894 15.166 1.00 45.88 85 SER A CA 1
ATOM 653 C C . SER A 1 85 ? 84.287 -11.187 15.117 1.00 45.88 85 SER A C 1
ATOM 655 O O . SER A 1 85 ? 85.101 -11.444 16.004 1.00 45.88 85 SER A O 1
ATOM 657 N N . PHE A 1 86 ? 84.114 -11.990 14.063 1.00 46.09 86 PHE A N 1
ATOM 658 C CA . PHE A 1 86 ? 84.840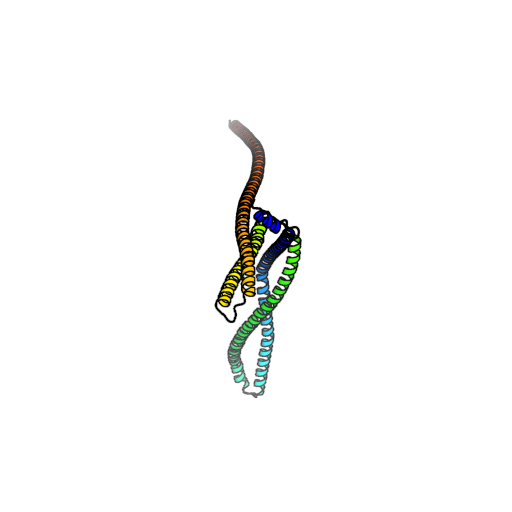 -13.249 13.877 1.00 46.09 86 PHE A CA 1
ATOM 659 C C . PHE A 1 86 ? 86.303 -13.041 13.441 1.00 46.09 86 PHE A C 1
ATOM 661 O O . PHE A 1 86 ? 87.172 -13.829 13.811 1.00 46.09 86 PHE A O 1
ATOM 668 N N . SER A 1 87 ? 86.604 -11.958 12.712 1.00 47.31 87 SER A N 1
ATOM 669 C CA . SER A 1 87 ? 87.971 -11.631 12.270 1.00 47.31 87 SER A CA 1
ATOM 670 C C . SER A 1 87 ? 88.881 -11.134 13.402 1.00 47.31 87 SER A C 1
ATOM 672 O O . SER A 1 87 ? 90.097 -11.295 13.319 1.00 47.31 87 SER A O 1
ATOM 674 N N . VAL A 1 88 ? 88.308 -10.595 14.484 1.00 49.78 88 VAL A N 1
ATOM 675 C CA . VAL A 1 88 ? 89.050 -10.111 15.665 1.00 49.78 88 VAL A CA 1
ATOM 676 C C . VAL A 1 88 ? 89.435 -11.250 16.621 1.00 49.78 88 VAL A C 1
ATOM 678 O O . VAL A 1 88 ? 90.462 -11.168 17.291 1.00 49.78 88 VAL A O 1
ATOM 681 N N . TRP A 1 89 ? 88.652 -12.333 16.680 1.00 44.69 89 TRP A N 1
ATOM 682 C CA . TRP A 1 89 ? 88.878 -13.445 17.618 1.00 44.69 89 TRP A CA 1
ATOM 683 C C . TRP A 1 89 ? 89.911 -14.479 17.149 1.00 44.69 89 TRP A C 1
ATOM 685 O O . TRP A 1 89 ? 90.460 -15.215 17.968 1.00 44.69 89 TRP A O 1
ATOM 695 N N . VAL A 1 90 ? 90.199 -14.548 15.849 1.00 47.41 90 VAL A N 1
ATOM 696 C CA . VAL A 1 90 ? 91.063 -15.585 15.273 1.00 47.41 90 VAL A CA 1
ATOM 697 C C . VAL A 1 90 ? 92.315 -14.942 14.688 1.00 47.41 90 VAL A C 1
ATOM 699 O O . VAL A 1 90 ? 92.398 -14.632 13.503 1.00 47.41 90 VAL A O 1
ATOM 702 N N . GLY A 1 91 ? 93.320 -14.741 15.538 1.00 46.19 91 GLY A N 1
ATOM 703 C CA . GLY A 1 91 ? 94.641 -14.296 15.109 1.00 46.19 91 GLY A CA 1
ATOM 704 C C . GLY A 1 91 ? 95.270 -15.258 14.093 1.00 46.19 91 GLY A C 1
ATOM 705 O O . GLY A 1 91 ? 95.469 -16.437 14.379 1.00 46.19 91 GLY A O 1
ATOM 706 N N . GLY A 1 92 ? 95.593 -14.728 12.911 1.00 52.94 92 GLY A N 1
ATOM 707 C CA . GLY A 1 92 ? 96.681 -15.129 12.005 1.00 52.94 92 GLY A CA 1
ATOM 708 C C . GLY A 1 92 ? 96.660 -16.505 11.323 1.00 52.94 92 GLY A C 1
ATOM 709 O O . GLY A 1 92 ? 97.051 -16.588 10.165 1.00 52.94 92 GLY A O 1
ATOM 710 N N . LEU A 1 93 ? 96.222 -17.583 11.975 1.00 49.44 93 LEU A N 1
ATOM 711 C CA . LEU A 1 93 ? 96.400 -18.958 11.469 1.00 49.44 93 LEU A CA 1
ATOM 712 C C . LEU A 1 93 ? 95.115 -19.793 11.392 1.00 49.44 93 LEU A C 1
ATOM 714 O O . LEU A 1 93 ? 95.136 -20.896 10.854 1.00 49.44 93 LEU A O 1
ATOM 718 N N . GLY A 1 94 ? 93.972 -19.252 11.820 1.00 47.88 94 GLY A N 1
ATOM 719 C CA . GLY A 1 94 ? 92.658 -19.855 11.559 1.00 47.88 94 GLY A CA 1
ATOM 720 C C . GLY A 1 94 ? 91.982 -19.366 10.273 1.00 47.88 94 GLY A C 1
ATOM 721 O O . GLY A 1 94 ? 90.869 -19.788 9.985 1.00 47.88 94 GLY A O 1
ATOM 722 N N . LEU A 1 95 ? 92.632 -18.502 9.485 1.00 48.47 95 LEU A N 1
ATOM 723 C CA . LEU A 1 95 ? 92.005 -17.771 8.375 1.00 48.47 95 LEU A CA 1
ATOM 724 C C . LEU A 1 95 ? 91.596 -18.673 7.193 1.00 48.47 95 LEU A C 1
ATOM 726 O O . LEU A 1 95 ? 90.614 -18.386 6.523 1.00 48.47 95 LEU A O 1
ATOM 730 N N . LEU A 1 96 ? 92.288 -19.799 6.974 1.00 48.19 96 LEU A N 1
ATOM 731 C CA . LEU A 1 96 ? 92.028 -20.726 5.857 1.00 48.19 96 LEU A CA 1
ATOM 732 C C . LEU A 1 96 ? 90.906 -21.739 6.167 1.00 48.19 96 LEU A C 1
ATOM 734 O O . LEU A 1 96 ? 90.038 -21.982 5.330 1.00 48.19 96 LEU A O 1
ATOM 738 N N . LEU A 1 97 ? 90.865 -22.261 7.400 1.00 45.41 97 LEU A N 1
ATOM 739 C CA . LEU A 1 97 ? 89.749 -23.073 7.911 1.00 45.41 97 LEU A CA 1
ATOM 740 C C . LEU A 1 97 ? 88.493 -22.216 8.126 1.00 45.41 97 LEU A C 1
ATOM 742 O O . LEU A 1 97 ? 87.392 -22.657 7.802 1.00 45.41 97 LEU A O 1
ATOM 746 N N . ALA A 1 98 ? 88.664 -20.966 8.568 1.00 46.91 98 ALA A N 1
ATOM 747 C CA . ALA A 1 98 ? 87.601 -19.971 8.617 1.00 46.91 98 ALA A CA 1
ATOM 748 C C . ALA A 1 98 ? 87.095 -19.585 7.223 1.00 46.91 98 ALA A C 1
ATOM 750 O O . ALA A 1 98 ? 85.900 -19.388 7.097 1.00 46.91 98 ALA A O 1
ATOM 751 N N . LEU A 1 99 ? 87.933 -19.533 6.178 1.00 47.06 99 LEU A N 1
ATOM 752 C CA . LEU A 1 99 ? 87.506 -19.245 4.797 1.00 47.06 99 LEU A CA 1
ATOM 753 C C . LEU A 1 99 ? 86.643 -20.364 4.195 1.00 47.06 99 LEU A C 1
ATOM 755 O O . LEU A 1 99 ? 85.631 -20.083 3.564 1.00 47.06 99 LEU A O 1
ATOM 759 N N . ILE A 1 100 ? 86.996 -21.633 4.423 1.00 49.03 100 ILE A N 1
ATOM 760 C CA . ILE A 1 100 ? 86.224 -22.784 3.916 1.00 49.03 100 ILE A CA 1
ATOM 761 C C . ILE A 1 100 ? 84.903 -22.937 4.689 1.00 49.03 100 ILE A C 1
ATOM 763 O O . ILE A 1 100 ? 83.845 -23.120 4.079 1.00 49.03 100 ILE A O 1
ATOM 767 N N . LEU A 1 101 ? 84.924 -22.758 6.016 1.00 44.44 101 LEU A N 1
ATOM 768 C CA . LEU A 1 101 ? 83.699 -22.606 6.806 1.00 44.44 101 LEU A CA 1
ATOM 769 C C . LEU A 1 101 ? 82.941 -21.322 6.401 1.00 44.44 101 LEU A C 1
ATOM 771 O O . LEU A 1 101 ? 81.725 -21.350 6.314 1.00 44.44 101 LEU A O 1
ATOM 775 N N . MET A 1 102 ? 83.579 -20.219 6.016 1.00 44.09 102 MET A N 1
ATOM 776 C CA . MET A 1 102 ? 82.897 -19.014 5.506 1.00 44.09 102 MET A CA 1
ATOM 777 C C . MET A 1 102 ? 82.257 -19.183 4.123 1.00 44.09 102 MET A C 1
ATOM 779 O O . MET A 1 102 ? 81.444 -18.352 3.739 1.00 44.09 102 MET A O 1
ATOM 783 N N . VAL A 1 103 ? 82.554 -20.239 3.369 1.00 46.78 103 VAL A N 1
ATOM 784 C CA . VAL A 1 103 ? 81.839 -20.525 2.112 1.00 46.78 103 VAL A CA 1
ATOM 785 C C . VAL A 1 103 ? 80.691 -21.511 2.354 1.00 46.78 103 VAL A C 1
ATOM 787 O O . VAL A 1 103 ? 79.596 -21.326 1.826 1.00 46.78 103 VAL A O 1
ATOM 790 N N . ALA A 1 104 ? 80.888 -22.519 3.210 1.00 42.44 104 ALA A N 1
ATOM 791 C CA . ALA A 1 104 ? 79.875 -23.545 3.477 1.00 42.44 104 ALA A CA 1
ATOM 792 C C . ALA A 1 104 ? 78.859 -23.152 4.569 1.00 42.44 104 ALA A C 1
ATOM 794 O O . ALA A 1 104 ? 77.666 -23.423 4.438 1.00 42.44 104 ALA A O 1
ATOM 795 N N . THR A 1 105 ? 79.297 -22.482 5.637 1.00 43.84 105 THR A N 1
ATOM 796 C CA . THR A 1 105 ? 78.432 -22.131 6.777 1.00 43.84 105 THR A CA 1
ATOM 797 C C . THR A 1 105 ? 77.552 -20.913 6.500 1.00 43.84 105 THR A C 1
ATOM 799 O O . THR A 1 105 ? 76.399 -20.965 6.892 1.00 43.84 105 THR A O 1
ATOM 802 N N . PRO A 1 106 ? 77.967 -19.867 5.761 1.00 43.19 106 PRO A N 1
ATOM 803 C CA . PRO A 1 106 ? 77.041 -18.867 5.235 1.00 43.19 106 PRO A CA 1
ATOM 804 C C . PRO A 1 106 ? 76.105 -19.453 4.187 1.00 43.19 106 PRO A C 1
ATOM 806 O O . PRO A 1 106 ? 74.949 -19.089 4.182 1.00 43.19 106 PRO A O 1
ATOM 809 N N . GLY A 1 107 ? 76.506 -20.430 3.371 1.00 40.31 107 GLY A N 1
ATOM 810 C CA . GLY A 1 107 ? 75.565 -21.105 2.465 1.00 40.31 107 GLY A CA 1
ATOM 811 C C . GLY A 1 107 ? 74.435 -21.844 3.197 1.00 40.31 107 GLY A C 1
ATOM 812 O O . GLY A 1 107 ? 73.300 -21.847 2.735 1.00 40.31 107 GLY A O 1
ATOM 813 N N . LEU A 1 108 ? 74.719 -22.426 4.368 1.00 38.53 108 LEU A N 1
ATOM 814 C CA . LEU A 1 108 ? 73.775 -23.247 5.138 1.00 38.53 108 LEU A CA 1
ATOM 815 C C . LEU A 1 108 ? 73.066 -22.458 6.251 1.00 38.53 108 LEU A C 1
ATOM 817 O O . LEU A 1 108 ? 71.873 -22.633 6.446 1.00 38.53 108 LEU A O 1
ATOM 821 N N . ILE A 1 109 ? 73.749 -21.530 6.926 1.00 45.03 109 ILE A N 1
ATOM 822 C CA . ILE A 1 109 ? 73.163 -20.577 7.881 1.00 45.03 109 ILE A CA 1
ATOM 823 C C . ILE A 1 109 ? 72.471 -19.452 7.134 1.00 45.03 109 ILE A C 1
ATOM 825 O O . ILE A 1 109 ? 71.372 -19.126 7.528 1.00 45.03 109 ILE A O 1
ATOM 829 N N . ALA A 1 110 ? 73.015 -18.890 6.052 1.00 41.69 110 ALA A N 1
ATOM 830 C CA . ALA A 1 110 ? 72.218 -18.027 5.183 1.00 41.69 110 ALA A CA 1
ATOM 831 C C . ALA A 1 110 ? 71.250 -18.852 4.346 1.00 41.69 110 ALA A C 1
ATOM 833 O O . ALA A 1 110 ? 70.236 -18.306 4.014 1.00 41.69 110 ALA A O 1
ATOM 834 N N . GLY A 1 111 ? 71.430 -20.145 4.069 1.00 40.22 111 GLY A N 1
ATOM 835 C CA . GLY A 1 111 ? 70.388 -20.967 3.428 1.00 40.22 111 GLY A CA 1
ATOM 836 C C . GLY A 1 111 ? 69.192 -21.232 4.344 1.00 40.22 111 GLY A C 1
ATOM 837 O O . GLY A 1 111 ? 68.054 -21.057 3.929 1.00 40.22 111 GLY A O 1
ATOM 838 N N . VAL A 1 112 ? 69.442 -21.578 5.611 1.00 42.78 112 VAL A N 1
ATOM 839 C CA . VAL A 1 112 ? 68.434 -21.813 6.657 1.00 42.78 112 VAL A CA 1
ATOM 840 C C . VAL A 1 112 ? 67.911 -20.498 7.225 1.00 42.78 112 VAL A C 1
ATOM 842 O O . VAL A 1 112 ? 66.718 -20.388 7.432 1.00 42.78 112 VAL A O 1
ATOM 845 N N . ALA A 1 113 ? 68.730 -19.465 7.412 1.00 44.03 113 ALA A N 1
ATOM 846 C CA . ALA A 1 113 ? 68.274 -18.120 7.764 1.00 44.03 113 ALA A CA 1
ATOM 847 C C . ALA A 1 113 ? 67.683 -17.384 6.565 1.00 44.03 113 ALA A C 1
ATOM 849 O O . ALA A 1 113 ? 66.872 -16.509 6.792 1.00 44.03 113 ALA A O 1
ATOM 850 N N . PHE A 1 114 ? 67.991 -17.721 5.311 1.00 45.47 114 PHE A N 1
ATOM 851 C CA . PHE A 1 114 ? 67.218 -17.284 4.145 1.00 45.47 114 PHE A CA 1
ATOM 852 C C . PHE A 1 114 ? 65.923 -18.067 4.106 1.00 45.47 114 PHE A C 1
ATOM 854 O O . PHE A 1 114 ? 64.917 -17.418 3.987 1.00 45.47 114 PHE A O 1
ATOM 861 N N . PHE A 1 115 ? 65.859 -19.383 4.326 1.00 43.31 115 PHE A N 1
ATOM 862 C CA . PHE A 1 115 ? 64.583 -20.122 4.389 1.00 43.31 115 PHE A CA 1
ATOM 863 C C . PHE A 1 115 ? 63.708 -19.763 5.597 1.00 43.31 115 PHE A C 1
ATOM 865 O O . PHE A 1 115 ? 62.489 -19.785 5.491 1.00 43.31 115 PHE A O 1
ATOM 872 N N . ILE A 1 116 ? 64.303 -19.423 6.741 1.00 46.31 116 ILE A N 1
ATOM 873 C CA . ILE A 1 116 ? 63.617 -18.964 7.952 1.00 46.31 116 ILE A CA 1
ATOM 874 C C . ILE A 1 116 ? 63.337 -17.465 7.835 1.00 46.31 116 ILE A C 1
ATOM 876 O O . ILE A 1 116 ? 62.236 -17.070 8.167 1.00 46.31 116 ILE A O 1
ATOM 880 N N . SER A 1 117 ? 64.228 -16.617 7.305 1.00 49.75 117 SER A N 1
ATOM 881 C CA . SER A 1 117 ? 63.903 -15.197 7.079 1.00 49.75 117 SER A CA 1
ATOM 882 C C . SER A 1 117 ? 62.953 -15.015 5.910 1.00 49.75 117 SER A C 1
ATOM 884 O O . SER A 1 117 ? 61.958 -14.365 6.129 1.00 49.75 117 SER A O 1
ATOM 886 N N . THR A 1 118 ? 63.124 -15.635 4.739 1.00 51.47 118 THR A N 1
ATOM 887 C CA . THR A 1 118 ? 62.074 -15.685 3.706 1.00 51.47 118 THR A CA 1
ATOM 888 C C . THR A 1 118 ? 60.850 -16.438 4.220 1.00 51.47 118 THR A C 1
ATOM 890 O O . THR A 1 118 ? 59.765 -15.904 4.124 1.00 51.47 118 THR A O 1
ATOM 893 N N . GLY A 1 119 ? 60.945 -17.578 4.898 1.00 49.69 119 GLY A N 1
ATOM 894 C CA . GLY A 1 119 ? 59.765 -18.229 5.494 1.00 49.69 119 GLY A CA 1
ATOM 895 C C . GLY A 1 119 ? 58.963 -17.304 6.426 1.00 49.69 119 GLY A C 1
ATOM 896 O O . GLY A 1 119 ? 57.763 -17.127 6.237 1.00 49.69 119 GLY A O 1
ATOM 897 N N . TYR A 1 120 ? 59.625 -16.632 7.374 1.00 51.78 1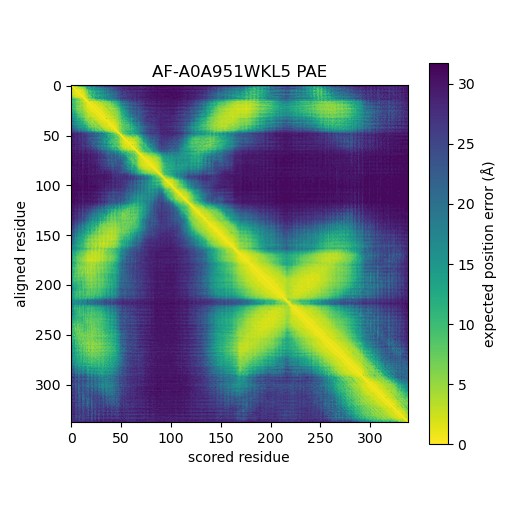20 TYR A N 1
ATOM 898 C CA . TYR A 1 120 ? 59.015 -15.671 8.302 1.00 51.78 120 TYR A CA 1
ATOM 899 C C . TYR A 1 120 ? 58.716 -14.300 7.675 1.00 51.78 120 TYR A C 1
ATOM 901 O O . TYR A 1 120 ? 57.818 -13.620 8.153 1.00 51.78 120 TYR A O 1
ATOM 909 N N . GLN A 1 121 ? 59.407 -13.874 6.616 1.00 51.94 121 GLN A N 1
ATOM 910 C CA . GLN A 1 121 ? 59.145 -12.627 5.881 1.00 51.94 121 GLN A CA 1
ATOM 911 C C . GLN A 1 121 ? 58.002 -12.813 4.896 1.00 51.94 121 GLN A C 1
ATOM 913 O O . GLN A 1 121 ? 57.230 -11.885 4.705 1.00 51.94 121 GLN A O 1
ATOM 918 N N . TRP A 1 122 ? 57.846 -13.988 4.288 1.00 50.00 122 TRP A N 1
ATOM 919 C CA . TRP A 1 122 ? 56.688 -14.339 3.473 1.00 50.00 122 TRP A CA 1
ATOM 920 C C . TRP A 1 122 ? 55.469 -14.512 4.378 1.00 50.00 122 TRP A C 1
ATOM 922 O O . TRP A 1 122 ? 54.436 -13.921 4.103 1.00 50.00 122 TRP A O 1
ATOM 932 N N . VAL A 1 123 ? 55.594 -15.195 5.522 1.00 52.66 123 VAL A N 1
ATOM 933 C CA . VAL A 1 123 ? 54.509 -15.263 6.520 1.00 52.66 123 VAL A CA 1
ATOM 934 C C . VAL A 1 123 ? 54.220 -13.885 7.132 1.00 52.66 123 VAL A C 1
ATOM 936 O O . VAL A 1 123 ? 53.062 -13.512 7.265 1.00 52.66 123 VAL A O 1
ATOM 939 N N . GLY A 1 124 ? 55.240 -13.084 7.440 1.00 49.97 124 GLY A N 1
ATOM 940 C CA . GLY A 1 124 ? 55.102 -11.731 7.987 1.00 49.97 124 GLY A CA 1
ATOM 941 C C . GLY A 1 124 ? 54.504 -10.736 6.993 1.00 49.97 124 GLY A C 1
ATOM 942 O O . GLY A 1 124 ? 53.598 -9.997 7.356 1.00 49.97 124 GLY A O 1
ATOM 943 N N . SER A 1 125 ? 54.930 -10.757 5.728 1.00 54.44 125 SER A N 1
ATOM 944 C CA . SER A 1 125 ? 54.344 -9.945 4.649 1.00 54.44 125 SER A CA 1
ATOM 945 C C . SER A 1 125 ? 52.947 -10.418 4.257 1.00 54.44 125 SER A C 1
ATOM 947 O O . SER A 1 125 ? 52.115 -9.583 3.923 1.00 54.44 125 SER A O 1
ATOM 949 N N . LEU A 1 126 ? 52.635 -11.713 4.376 1.00 51.22 126 LEU A N 1
ATOM 950 C CA . LEU A 1 126 ? 51.268 -12.220 4.245 1.00 51.22 126 LEU A CA 1
ATOM 951 C C . LEU A 1 126 ? 50.390 -11.771 5.416 1.00 51.22 126 LEU A C 1
ATOM 953 O O . LEU A 1 126 ? 49.279 -11.310 5.178 1.00 51.22 126 LEU A O 1
ATOM 957 N N . ILE A 1 127 ? 50.866 -11.841 6.664 1.00 51.78 127 ILE A N 1
ATOM 958 C CA . ILE A 1 127 ? 50.117 -11.382 7.846 1.00 51.78 127 ILE A CA 1
ATOM 959 C C . ILE A 1 127 ? 49.917 -9.864 7.796 1.00 51.78 127 ILE A C 1
ATOM 961 O O . ILE A 1 127 ? 48.801 -9.396 7.980 1.00 51.78 127 ILE A O 1
ATOM 965 N N . LEU A 1 128 ? 50.954 -9.085 7.494 1.00 50.16 128 LEU A N 1
ATOM 966 C CA . LEU A 1 128 ? 50.881 -7.624 7.414 1.00 50.16 128 LEU A CA 1
ATOM 967 C C . LEU A 1 128 ? 50.156 -7.136 6.162 1.00 50.16 128 LEU A C 1
ATOM 969 O O . LEU A 1 128 ? 49.402 -6.176 6.245 1.00 50.16 128 LEU A O 1
ATOM 973 N N . GLY A 1 129 ? 50.320 -7.813 5.026 1.00 49.78 129 GLY A N 1
ATOM 974 C CA . GLY A 1 129 ? 49.525 -7.586 3.821 1.00 49.78 129 GLY A CA 1
ATOM 975 C C . GLY A 1 129 ? 48.050 -7.892 4.068 1.00 49.78 129 GLY A C 1
ATOM 976 O O . GLY A 1 129 ? 47.193 -7.126 3.641 1.00 49.78 129 GLY A O 1
ATOM 977 N N . SER A 1 130 ? 47.748 -8.932 4.854 1.00 53.53 130 SER A N 1
ATOM 978 C CA . SER A 1 130 ? 46.390 -9.218 5.326 1.00 53.53 130 SER A CA 1
ATOM 979 C C . SER A 1 130 ? 45.895 -8.127 6.274 1.00 53.53 130 SER A C 1
ATOM 981 O O . SER A 1 130 ? 44.809 -7.602 6.067 1.00 53.53 130 SER A O 1
ATOM 983 N N . VAL A 1 131 ? 46.682 -7.710 7.271 1.00 51.59 131 VAL A N 1
ATOM 984 C CA . VAL A 1 131 ? 46.320 -6.624 8.202 1.00 51.59 131 VAL A CA 1
ATOM 985 C C . VAL A 1 131 ? 46.123 -5.297 7.463 1.00 51.59 131 VAL A C 1
ATOM 987 O O . VAL A 1 131 ? 45.171 -4.581 7.758 1.00 51.59 131 VAL A O 1
ATOM 990 N N . GLY A 1 132 ? 46.954 -4.975 6.472 1.00 49.22 132 GLY A N 1
ATOM 991 C CA . GLY A 1 132 ? 46.822 -3.810 5.593 1.00 49.22 132 GLY A CA 1
ATOM 992 C C . GLY A 1 132 ? 45.593 -3.890 4.685 1.00 49.22 132 GLY A C 1
ATOM 993 O O . GLY A 1 132 ? 44.876 -2.905 4.533 1.00 49.22 132 GLY A O 1
ATOM 994 N N . PHE A 1 133 ? 45.284 -5.075 4.157 1.00 55.47 133 PHE A N 1
ATOM 995 C CA . PHE A 1 133 ? 44.068 -5.332 3.386 1.00 55.47 133 PHE A CA 1
ATOM 996 C C . PHE A 1 133 ? 42.804 -5.190 4.247 1.00 55.47 133 PHE A C 1
ATOM 998 O O . PHE A 1 133 ? 41.857 -4.514 3.846 1.00 55.47 133 PHE A O 1
ATOM 1005 N N . PHE A 1 134 ? 42.799 -5.753 5.459 1.00 53.94 134 PHE A N 1
ATOM 1006 C CA . PHE A 1 134 ? 41.684 -5.648 6.402 1.00 53.94 134 PHE A CA 1
ATOM 1007 C C . PHE A 1 134 ? 41.514 -4.220 6.934 1.00 53.94 134 PHE A C 1
ATOM 1009 O O . PHE A 1 134 ? 40.403 -3.699 6.926 1.00 53.94 134 PHE A O 1
ATOM 1016 N N . SER A 1 135 ? 42.592 -3.555 7.355 1.00 52.59 135 SER A N 1
ATOM 1017 C CA . SER A 1 135 ? 42.538 -2.176 7.868 1.00 52.59 135 SER A CA 1
ATOM 1018 C C . SER A 1 135 ? 42.201 -1.161 6.774 1.00 52.59 135 SER A C 1
ATOM 1020 O O . SER A 1 135 ? 41.331 -0.316 6.981 1.00 52.59 135 SER A O 1
ATOM 1022 N N . GLY A 1 136 ? 42.794 -1.283 5.582 1.00 53.31 136 GLY A N 1
ATOM 1023 C CA . GLY A 1 136 ? 42.436 -0.485 4.409 1.00 53.31 136 GLY A CA 1
ATOM 1024 C C . GLY A 1 136 ? 40.990 -0.723 3.966 1.00 53.31 136 GLY A C 1
ATOM 1025 O O . GLY A 1 136 ? 40.281 0.230 3.645 1.00 53.31 136 GLY A O 1
ATOM 1026 N N . GLY A 1 137 ? 40.519 -1.972 4.031 1.00 56.19 137 GLY A N 1
ATOM 1027 C CA . GLY A 1 137 ? 39.123 -2.335 3.792 1.00 56.19 137 GLY A CA 1
ATOM 1028 C C . GLY A 1 137 ? 38.155 -1.725 4.811 1.00 56.19 137 GLY A C 1
ATOM 1029 O O . GLY A 1 137 ? 37.098 -1.234 4.420 1.00 56.19 137 GLY A O 1
ATOM 1030 N N . LEU A 1 138 ? 38.522 -1.687 6.097 1.00 56.78 138 LEU A N 1
ATOM 1031 C CA . LEU A 1 138 ? 37.727 -1.053 7.156 1.00 56.78 138 LEU A CA 1
ATOM 1032 C C . LEU A 1 138 ? 37.657 0.470 6.990 1.00 56.78 138 LEU A C 1
ATOM 1034 O O . LEU A 1 138 ? 36.566 1.032 7.040 1.00 56.78 138 LEU A O 1
ATOM 1038 N N . VAL A 1 139 ? 38.786 1.139 6.737 1.00 56.72 139 VAL A N 1
ATOM 1039 C CA . VAL A 1 139 ? 38.830 2.597 6.514 1.00 56.72 139 VAL A CA 1
ATOM 1040 C C . VAL A 1 139 ? 38.030 2.983 5.270 1.00 56.72 139 VAL A C 1
ATOM 1042 O O . VAL A 1 139 ? 37.211 3.900 5.322 1.00 56.72 139 VAL A O 1
ATOM 1045 N N . TYR A 1 140 ? 38.198 2.245 4.169 1.00 63.25 140 TYR A N 1
ATOM 1046 C CA . TYR A 1 140 ? 37.384 2.431 2.970 1.00 63.25 140 TYR A CA 1
ATOM 1047 C C . TYR A 1 140 ? 35.898 2.178 3.252 1.00 63.25 140 TYR A C 1
ATOM 1049 O O . TYR A 1 140 ? 35.052 2.939 2.788 1.00 63.25 140 TYR A O 1
ATOM 1057 N N . GLY A 1 141 ? 35.575 1.149 4.041 1.00 62.12 141 GLY A N 1
ATOM 1058 C CA . GLY A 1 141 ? 34.215 0.842 4.480 1.00 62.12 141 GLY A CA 1
ATOM 1059 C C . GLY A 1 141 ? 33.557 2.011 5.212 1.00 62.12 141 GLY A C 1
ATOM 1060 O O . GLY A 1 141 ? 32.466 2.419 4.825 1.00 62.12 141 GLY A O 1
ATOM 1061 N N . VAL A 1 142 ? 34.249 2.603 6.191 1.00 64.88 142 VAL A N 1
ATOM 1062 C CA . VAL A 1 142 ? 33.752 3.749 6.972 1.00 64.88 142 VAL A CA 1
ATOM 1063 C C . VAL A 1 142 ? 33.585 5.000 6.103 1.00 64.88 142 VAL A C 1
ATOM 1065 O O . VAL A 1 142 ? 32.539 5.643 6.155 1.00 64.88 142 VAL A O 1
ATOM 1068 N N . ILE A 1 143 ? 34.574 5.335 5.266 1.00 65.81 143 ILE A N 1
ATOM 1069 C CA . ILE A 1 143 ? 34.498 6.499 4.361 1.00 65.81 143 ILE A CA 1
ATOM 1070 C C . ILE A 1 143 ? 33.358 6.321 3.353 1.00 65.81 143 ILE A C 1
ATOM 1072 O O . ILE A 1 143 ? 32.605 7.255 3.078 1.00 65.81 143 ILE A O 1
ATOM 1076 N N . ARG A 1 144 ? 33.199 5.108 2.816 1.00 66.69 144 ARG A N 1
ATOM 1077 C CA . ARG A 1 144 ? 32.116 4.767 1.894 1.00 66.69 144 ARG A CA 1
ATOM 1078 C C . ARG A 1 144 ? 30.757 4.866 2.572 1.00 66.69 144 ARG A C 1
ATOM 1080 O O . ARG A 1 144 ? 29.832 5.380 1.957 1.00 66.69 144 ARG A O 1
ATOM 1087 N N . GLU A 1 145 ? 30.620 4.375 3.797 1.00 71.19 145 GLU A N 1
ATOM 1088 C CA . GLU A 1 145 ? 29.368 4.448 4.547 1.00 71.19 145 GLU A CA 1
ATOM 1089 C C . GLU A 1 145 ? 28.996 5.899 4.859 1.00 71.19 145 GLU A C 1
ATOM 1091 O O . GLU A 1 145 ? 27.880 6.310 4.568 1.00 71.19 145 GLU A O 1
ATOM 1096 N N . GLN A 1 146 ? 29.947 6.723 5.309 1.00 69.25 146 GLN A N 1
ATOM 1097 C CA . GLN A 1 146 ? 29.723 8.161 5.499 1.00 69.25 146 GLN A CA 1
ATOM 1098 C C . GLN A 1 146 ? 29.337 8.874 4.196 1.00 69.25 146 GLN A C 1
ATOM 1100 O O . GLN A 1 146 ? 28.417 9.693 4.187 1.00 69.25 146 GLN A O 1
ATOM 1105 N N . TYR A 1 147 ? 30.000 8.543 3.084 1.00 73.25 147 TYR A N 1
ATOM 1106 C CA . TYR A 1 147 ? 29.656 9.080 1.768 1.00 73.25 147 TYR A CA 1
ATOM 1107 C C . TYR A 1 147 ? 28.251 8.657 1.327 1.00 73.25 147 TYR A C 1
ATOM 1109 O O . TYR A 1 147 ? 27.486 9.497 0.861 1.00 73.25 147 TYR A O 1
ATOM 1117 N N . LEU A 1 148 ? 27.887 7.381 1.493 1.00 75.12 148 LEU A N 1
ATOM 1118 C CA . LEU A 1 148 ? 26.562 6.869 1.140 1.00 75.12 148 LEU A CA 1
ATOM 1119 C C . LEU A 1 148 ? 25.469 7.521 1.984 1.00 75.12 148 LEU A C 1
ATOM 1121 O O . LEU A 1 148 ? 24.469 7.931 1.412 1.00 75.12 148 LEU A O 1
ATOM 1125 N N . THR A 1 149 ? 25.680 7.694 3.289 1.00 76.94 149 THR A N 1
ATOM 1126 C CA . THR A 1 149 ? 24.727 8.371 4.181 1.00 76.94 149 THR A CA 1
ATOM 1127 C C . TH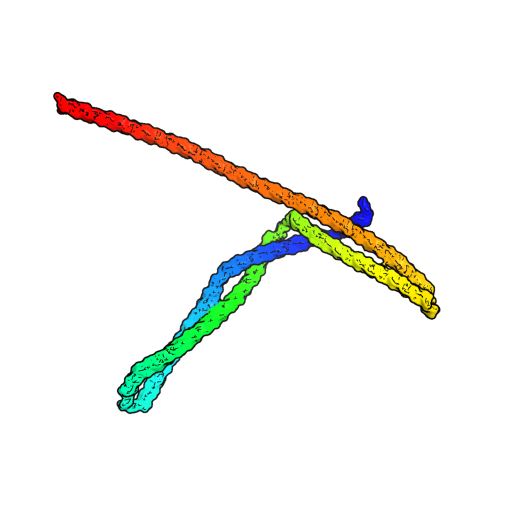R A 1 149 ? 24.554 9.846 3.813 1.00 76.94 149 THR A C 1
ATOM 1129 O O . THR A 1 149 ? 23.435 10.350 3.762 1.00 76.94 149 THR A O 1
ATOM 1132 N N . SER A 1 150 ? 25.648 10.550 3.502 1.00 75.81 150 SER A N 1
ATOM 1133 C CA . SER A 1 150 ? 25.586 11.943 3.036 1.00 75.81 150 SER A CA 1
ATOM 1134 C C . SER A 1 150 ? 24.822 12.056 1.711 1.00 75.81 150 SER A C 1
ATOM 1136 O O . SER A 1 150 ? 23.907 12.867 1.565 1.00 75.81 150 SER A O 1
ATOM 1138 N N . LYS A 1 151 ? 25.138 11.168 0.763 1.00 79.00 151 LYS A N 1
ATOM 1139 C CA . LYS A 1 151 ? 24.496 11.128 -0.551 1.00 79.00 151 LYS A CA 1
ATOM 1140 C C . LYS A 1 151 ? 23.034 10.694 -0.469 1.00 79.00 151 LYS A C 1
ATOM 1142 O O . LYS A 1 151 ? 22.220 11.169 -1.247 1.00 79.00 151 LYS A O 1
ATOM 1147 N N . GLU A 1 152 ? 22.682 9.808 0.459 1.00 82.88 152 GLU A N 1
ATOM 1148 C CA . GLU A 1 152 ? 21.301 9.410 0.737 1.00 82.88 152 GLU A CA 1
ATOM 1149 C C . GLU A 1 152 ? 20.461 10.619 1.149 1.00 82.88 152 GLU A C 1
ATOM 1151 O O . GLU A 1 152 ? 19.389 10.828 0.590 1.00 82.88 152 GLU A O 1
ATOM 1156 N N . MET A 1 153 ? 20.970 11.453 2.059 1.00 80.75 153 MET A N 1
ATOM 1157 C CA . MET A 1 153 ? 20.277 12.664 2.509 1.00 80.75 153 MET A CA 1
ATOM 1158 C C . MET A 1 153 ? 20.082 13.678 1.373 1.00 80.75 153 MET A C 1
ATOM 1160 O O . MET A 1 153 ? 18.993 14.231 1.221 1.00 80.75 153 MET A O 1
ATOM 1164 N N . GLU A 1 154 ? 21.105 13.887 0.542 1.00 82.12 154 GLU A N 1
ATOM 1165 C CA . GLU A 1 154 ? 21.025 14.758 -0.638 1.00 82.12 154 GLU A CA 1
ATOM 1166 C C . GLU A 1 154 ? 20.017 14.225 -1.672 1.00 82.12 154 GLU A C 1
ATOM 1168 O O . GLU A 1 154 ? 19.128 14.951 -2.126 1.00 82.12 154 GLU A O 1
ATOM 1173 N N . MET A 1 155 ? 20.096 12.929 -1.995 1.00 81.62 155 MET A N 1
ATOM 1174 C CA . MET A 1 155 ? 19.187 12.279 -2.941 1.00 81.62 155 MET A CA 1
ATOM 1175 C C . MET A 1 155 ? 17.744 12.243 -2.419 1.00 81.62 155 MET A C 1
ATOM 1177 O O . MET A 1 155 ? 16.817 12.387 -3.213 1.00 81.62 155 MET A O 1
ATOM 1181 N N . LEU A 1 156 ? 17.529 12.112 -1.104 1.00 82.38 156 LEU A N 1
ATOM 1182 C CA . LEU A 1 156 ? 16.205 12.219 -0.479 1.00 82.38 156 LEU A CA 1
ATOM 1183 C C . LEU A 1 156 ? 15.608 13.617 -0.639 1.00 82.38 156 LEU A C 1
ATOM 1185 O O . LEU A 1 156 ? 14.411 13.723 -0.902 1.00 82.38 156 LEU A O 1
ATOM 1189 N N . GLY A 1 157 ? 16.415 14.674 -0.505 1.00 80.19 157 GLY A N 1
ATOM 1190 C CA . GLY A 1 157 ? 15.976 16.051 -0.741 1.00 80.19 157 GLY A CA 1
ATOM 1191 C C . GLY A 1 157 ? 15.4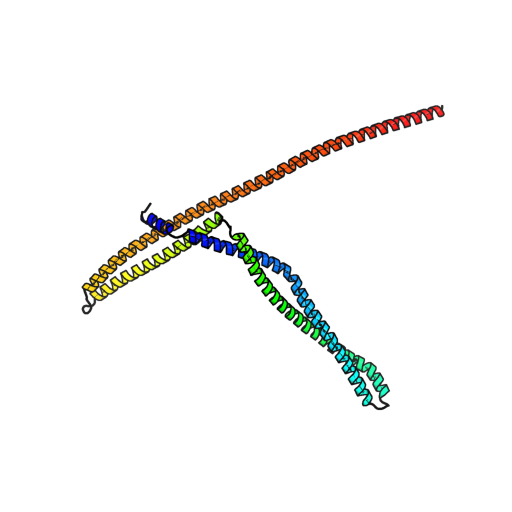71 16.252 -2.171 1.00 80.19 157 GLY A C 1
ATOM 1192 O O . GLY A 1 157 ? 14.321 16.643 -2.372 1.00 80.19 157 GLY A O 1
ATOM 1193 N N . LEU A 1 158 ? 16.289 15.874 -3.156 1.00 82.12 158 LEU A N 1
ATOM 1194 C CA . LEU A 1 158 ? 15.952 15.982 -4.581 1.00 82.12 158 LEU A CA 1
ATOM 1195 C C . LEU A 1 158 ? 14.751 15.107 -4.970 1.00 82.12 158 LEU A C 1
ATOM 1197 O O . LEU A 1 158 ? 13.856 15.548 -5.691 1.00 82.12 158 LEU A O 1
ATOM 1201 N N . ALA A 1 159 ? 14.694 13.873 -4.463 1.00 80.12 159 ALA A N 1
ATOM 1202 C CA . ALA A 1 159 ? 13.575 12.976 -4.723 1.00 80.12 159 ALA A CA 1
ATOM 1203 C C . ALA A 1 159 ? 12.269 13.522 -4.122 1.00 80.12 159 ALA A C 1
ATOM 1205 O O . ALA A 1 159 ? 11.223 13.465 -4.766 1.00 80.12 159 ALA A O 1
ATOM 1206 N N . ARG A 1 160 ? 12.305 14.105 -2.916 1.00 82.31 160 ARG A N 1
ATOM 1207 C CA . ARG A 1 160 ? 11.129 14.756 -2.317 1.00 82.31 160 ARG A CA 1
ATOM 1208 C C . ARG A 1 160 ? 10.625 15.912 -3.174 1.00 82.31 160 ARG A C 1
ATOM 1210 O O . ARG A 1 160 ? 9.421 15.987 -3.398 1.00 82.31 160 ARG A O 1
ATOM 1217 N N . GLU A 1 161 ? 11.513 16.768 -3.675 1.00 83.44 161 GLU A N 1
ATOM 1218 C CA . GLU A 1 161 ? 11.143 17.863 -4.583 1.00 83.44 161 GLU A CA 1
ATOM 1219 C C . GLU A 1 161 ? 10.488 17.344 -5.867 1.00 83.44 161 GLU A C 1
ATOM 1221 O O . GLU A 1 161 ? 9.436 17.841 -6.270 1.00 83.44 161 GLU A O 1
ATOM 1226 N N . GLN A 1 162 ? 11.034 16.279 -6.460 1.00 82.50 162 GLN A N 1
ATOM 1227 C CA . GLN A 1 162 ? 10.458 15.649 -7.651 1.00 82.50 162 GLN A CA 1
ATOM 1228 C C . GLN A 1 162 ? 9.021 15.150 -7.419 1.00 82.50 162 GLN A C 1
ATOM 1230 O O . GLN A 1 162 ? 8.180 15.221 -8.318 1.00 82.50 162 GLN A O 1
ATOM 1235 N N . PHE A 1 163 ? 8.721 14.668 -6.212 1.00 84.25 163 PHE A N 1
ATOM 1236 C CA . PHE A 1 163 ? 7.408 14.138 -5.847 1.00 84.25 163 PHE A CA 1
ATOM 1237 C C . PHE A 1 163 ? 6.494 15.151 -5.126 1.00 84.25 163 PHE A C 1
ATOM 1239 O O . PHE A 1 163 ? 5.346 14.814 -4.835 1.00 84.25 163 PHE A O 1
ATOM 1246 N N . GLN A 1 164 ? 6.910 16.404 -4.889 1.00 75.38 164 GLN A N 1
ATOM 1247 C CA . GLN A 1 164 ? 6.085 17.415 -4.193 1.00 75.38 164 GLN A CA 1
ATOM 1248 C C . GLN A 1 164 ? 4.733 17.673 -4.875 1.00 75.38 164 GLN A C 1
ATOM 1250 O O . GLN A 1 164 ? 3.731 17.925 -4.203 1.00 75.38 164 GLN A O 1
ATOM 1255 N N . ASN A 1 165 ? 4.684 17.565 -6.204 1.00 76.06 165 ASN A N 1
ATOM 1256 C CA . ASN A 1 165 ? 3.472 17.755 -7.007 1.00 76.06 165 ASN A CA 1
ATOM 1257 C C . ASN A 1 165 ? 2.776 16.440 -7.368 1.00 76.06 165 ASN A C 1
ATOM 1259 O O . ASN A 1 165 ? 1.929 16.415 -8.257 1.00 76.06 165 ASN A O 1
ATOM 1263 N N . TYR A 1 166 ? 3.103 15.341 -6.683 1.00 79.69 166 TYR A N 1
ATOM 1264 C CA . TYR A 1 166 ? 2.480 14.050 -6.944 1.00 79.69 166 TYR A CA 1
ATOM 1265 C C . TYR A 1 166 ? 0.959 14.136 -6.782 1.00 79.69 166 TYR A C 1
ATOM 1267 O O . TYR A 1 166 ? 0.466 14.538 -5.723 1.00 79.69 166 TYR A O 1
ATOM 1275 N N . ILE A 1 167 ? 0.227 13.773 -7.834 1.00 77.44 167 ILE A N 1
ATOM 1276 C CA . ILE A 1 167 ? -1.234 13.699 -7.839 1.00 77.44 167 ILE A CA 1
ATOM 1277 C C . ILE A 1 167 ? -1.609 12.254 -7.526 1.00 77.44 167 ILE A C 1
ATOM 1279 O O . ILE A 1 167 ? -1.144 11.339 -8.203 1.00 77.44 167 ILE A O 1
ATOM 1283 N N . LEU A 1 168 ? -2.449 12.057 -6.506 1.00 77.81 168 LEU A N 1
ATOM 1284 C CA . LEU A 1 168 ? -2.921 10.730 -6.115 1.00 77.81 168 LEU A CA 1
ATOM 1285 C C . LEU A 1 168 ? -3.634 10.064 -7.293 1.00 77.81 168 LEU A C 1
ATOM 1287 O O . LEU A 1 168 ? -4.582 10.621 -7.855 1.00 77.81 168 LEU A O 1
ATOM 1291 N N . SER A 1 169 ? -3.189 8.862 -7.657 1.00 77.69 169 SER A N 1
ATOM 1292 C CA . SER A 1 169 ? -3.880 8.084 -8.676 1.00 77.69 169 SER A CA 1
ATOM 1293 C C . SER A 1 169 ? -5.208 7.541 -8.125 1.00 77.69 169 SER A C 1
ATOM 1295 O O . SER A 1 169 ? -5.390 7.437 -6.906 1.00 77.69 169 SER A O 1
ATOM 1297 N N . PRO A 1 170 ? -6.148 7.134 -8.996 1.00 71.88 170 PRO A N 1
ATOM 1298 C CA . PRO A 1 170 ? -7.368 6.457 -8.560 1.00 71.88 170 PRO A CA 1
ATOM 1299 C C . PRO A 1 170 ? -7.100 5.222 -7.685 1.00 71.88 170 PRO A C 1
ATOM 1301 O O . PRO A 1 170 ? -7.874 4.937 -6.778 1.00 71.88 170 PRO A O 1
ATOM 1304 N N . GLU A 1 171 ? -5.994 4.511 -7.917 1.00 77.44 171 GLU A N 1
ATOM 1305 C CA . GLU A 1 171 ? -5.594 3.356 -7.107 1.00 77.44 171 GLU A CA 1
ATOM 1306 C C . GLU A 1 171 ? -5.115 3.768 -5.713 1.00 77.44 171 GLU A C 1
ATOM 1308 O O . GLU A 1 171 ? -5.447 3.106 -4.731 1.00 77.44 171 GLU A O 1
ATOM 1313 N N . ASP A 1 172 ? -4.373 4.872 -5.605 1.00 79.06 172 ASP A N 1
ATOM 1314 C CA . ASP A 1 172 ? -3.903 5.387 -4.314 1.00 79.06 172 ASP A CA 1
ATOM 1315 C C . ASP A 1 172 ? -5.061 5.924 -3.479 1.00 79.06 172 ASP A C 1
ATOM 1317 O O . ASP A 1 172 ? -5.099 5.714 -2.271 1.00 79.06 172 ASP A O 1
ATOM 1321 N N . LEU A 1 173 ? -6.049 6.552 -4.123 1.00 74.94 173 LEU A N 1
ATOM 1322 C CA . LEU A 1 173 ? -7.285 6.968 -3.464 1.00 74.94 173 LEU A CA 1
ATOM 1323 C C . LEU A 1 173 ? -8.072 5.762 -2.942 1.00 74.94 173 LEU A C 1
ATOM 1325 O O . LEU A 1 173 ? -8.557 5.788 -1.812 1.00 74.94 173 LEU A O 1
ATOM 1329 N N . LEU A 1 174 ? -8.182 4.687 -3.727 1.00 77.69 174 LEU A N 1
ATOM 1330 C CA . LEU A 1 174 ? -8.858 3.468 -3.279 1.00 77.69 174 LEU A CA 1
ATOM 1331 C C . LEU A 1 174 ? -8.120 2.798 -2.120 1.00 77.69 174 LEU A C 1
ATOM 1333 O O . LEU A 1 174 ? -8.767 2.397 -1.154 1.00 77.69 174 LEU A O 1
ATOM 1337 N N . LYS A 1 175 ? -6.785 2.742 -2.163 1.00 82.81 175 LYS A N 1
ATOM 1338 C CA . LYS A 1 175 ? -5.965 2.254 -1.044 1.00 82.81 175 LYS A CA 1
ATOM 1339 C C . LYS A 1 175 ? -6.122 3.123 0.196 1.00 82.81 175 LYS A C 1
ATOM 1341 O O . LYS A 1 175 ? -6.342 2.582 1.273 1.00 82.81 175 LYS A O 1
ATOM 1346 N N . PHE A 1 176 ? -6.084 4.447 0.051 1.00 83.88 176 PHE A N 1
ATOM 1347 C CA . PHE A 1 176 ? -6.333 5.382 1.146 1.00 83.88 176 PHE A CA 1
ATOM 1348 C C . PHE A 1 176 ? -7.665 5.086 1.835 1.00 83.88 176 PHE A C 1
ATOM 1350 O O . PHE A 1 176 ? -7.695 4.875 3.047 1.00 83.88 176 PHE A O 1
ATOM 1357 N N . TRP A 1 177 ? -8.757 5.020 1.066 1.00 79.38 177 TRP A N 1
ATOM 1358 C CA . TRP A 1 177 ? -10.078 4.743 1.620 1.00 79.38 177 TRP A CA 1
ATOM 1359 C C . TRP A 1 177 ? -10.145 3.346 2.231 1.00 79.38 177 TRP A C 1
ATOM 1361 O O . TRP A 1 177 ? -10.662 3.199 3.331 1.00 79.38 177 TRP A O 1
ATOM 1371 N N . ASN A 1 178 ? -9.581 2.329 1.584 1.00 81.19 178 ASN A N 1
ATOM 1372 C CA . ASN A 1 178 ? -9.580 0.972 2.120 1.00 81.19 178 ASN A CA 1
ATOM 1373 C C . ASN A 1 178 ? -8.784 0.854 3.427 1.00 81.19 178 ASN A C 1
ATOM 1375 O O . ASN A 1 178 ? -9.217 0.158 4.337 1.00 81.19 178 ASN A O 1
ATOM 1379 N N . ASP A 1 179 ? -7.660 1.554 3.560 1.00 83.44 179 ASP A N 1
ATOM 1380 C CA . ASP A 1 179 ? -6.791 1.444 4.730 1.00 83.44 179 ASP A CA 1
ATOM 1381 C C . ASP A 1 179 ? -7.259 2.359 5.870 1.00 83.44 179 ASP A C 1
ATOM 1383 O O . ASP A 1 179 ? -7.505 1.900 6.990 1.00 83.44 179 ASP A O 1
ATOM 1387 N N . ARG A 1 180 ? -7.424 3.661 5.600 1.00 80.88 180 ARG A N 1
ATOM 1388 C CA . ARG A 1 180 ? -7.721 4.672 6.628 1.00 80.88 180 ARG A CA 1
ATOM 1389 C C . ARG A 1 180 ? -9.156 4.598 7.126 1.00 80.88 180 ARG A C 1
ATOM 1391 O O . ARG A 1 180 ? -9.376 4.684 8.336 1.00 80.88 180 ARG A O 1
ATOM 1398 N N . LEU A 1 181 ? -10.134 4.395 6.238 1.00 76.62 181 LEU A N 1
ATOM 1399 C CA . LEU A 1 181 ? -11.531 4.248 6.660 1.00 76.62 181 LEU A CA 1
ATOM 1400 C C . LEU A 1 181 ? -11.718 2.961 7.457 1.00 76.62 181 LEU A C 1
ATOM 1402 O O . LEU A 1 181 ? -12.366 2.978 8.499 1.00 76.62 181 LEU A O 1
ATOM 1406 N N . LYS A 1 182 ? -11.112 1.857 7.009 1.00 80.19 182 LYS A N 1
ATOM 1407 C CA . LYS A 1 182 ? -11.185 0.578 7.719 1.00 80.19 182 LYS A CA 1
ATOM 1408 C C . LYS A 1 182 ? -10.559 0.668 9.103 1.00 80.19 182 LYS A C 1
ATOM 1410 O O . LYS A 1 182 ? -11.181 0.233 10.065 1.00 80.19 182 LYS A O 1
ATOM 1415 N N . GLN A 1 183 ? -9.378 1.278 9.234 1.00 83.81 183 GLN A N 1
ATOM 1416 C CA . GLN A 1 183 ? -8.768 1.521 10.546 1.00 83.81 183 GLN A CA 1
ATOM 1417 C C . GLN A 1 183 ? -9.651 2.403 11.434 1.00 83.81 183 GLN A C 1
ATOM 1419 O O . GLN A 1 183 ? -9.832 2.105 12.614 1.00 83.81 183 GLN A O 1
ATOM 1424 N N . PHE A 1 184 ? -10.239 3.464 10.877 1.00 80.44 184 PHE A N 1
ATOM 1425 C CA . PHE A 1 184 ? -11.143 4.337 11.618 1.00 80.44 184 PHE A CA 1
ATOM 1426 C C . PHE A 1 184 ? -12.384 3.590 12.131 1.00 80.44 184 PHE A C 1
ATOM 1428 O O . PHE A 1 184 ? -12.706 3.679 13.318 1.00 80.44 184 PHE A O 1
ATOM 1435 N N . LEU A 1 185 ? -13.050 2.820 11.266 1.00 79.88 185 LEU A N 1
ATOM 1436 C CA . LEU A 1 185 ? -14.226 2.025 11.625 1.00 79.88 185 LEU A CA 1
ATOM 1437 C C . LEU A 1 185 ? -13.879 0.942 12.652 1.00 79.88 185 LEU A C 1
ATOM 1439 O O . LEU A 1 185 ? -14.599 0.796 13.638 1.00 79.88 185 LEU A O 1
ATOM 1443 N N . LEU A 1 186 ? -12.748 0.253 12.484 1.00 83.88 186 LEU A N 1
ATOM 1444 C CA . LEU A 1 186 ? -12.270 -0.770 13.416 1.00 83.88 186 LEU A CA 1
ATOM 1445 C C . LEU A 1 186 ? -11.972 -0.185 14.804 1.00 83.88 186 LEU A C 1
ATOM 1447 O O . LEU A 1 186 ? -12.367 -0.754 15.821 1.00 83.88 186 LEU A O 1
ATOM 1451 N N . ASN A 1 187 ? -11.347 0.993 14.870 1.00 83.69 187 ASN A N 1
ATOM 1452 C CA . ASN A 1 187 ? -11.116 1.688 16.137 1.00 83.69 187 ASN A CA 1
ATOM 1453 C C . ASN A 1 187 ? -12.434 2.046 16.837 1.00 83.69 187 ASN A C 1
ATOM 1455 O O . ASN A 1 187 ? -12.568 1.828 18.042 1.00 83.69 187 ASN A O 1
ATOM 1459 N N . ARG A 1 188 ? -13.433 2.533 16.090 1.00 80.81 188 ARG A N 1
ATOM 1460 C CA . ARG A 1 188 ? -14.762 2.846 16.641 1.00 80.81 188 ARG A CA 1
ATOM 1461 C C . ARG A 1 188 ? -15.508 1.601 17.113 1.00 80.81 188 ARG A C 1
ATOM 1463 O O . ARG A 1 188 ? -16.057 1.621 18.215 1.00 80.81 188 ARG A O 1
ATOM 1470 N N . GLN A 1 189 ? -15.466 0.513 16.346 1.00 84.44 189 GLN A N 1
ATOM 1471 C CA . GLN A 1 189 ? -16.015 -0.781 16.759 1.00 84.44 189 GLN A CA 1
ATOM 1472 C C . GLN A 1 189 ? -15.362 -1.270 18.056 1.00 84.44 189 GLN A C 1
ATOM 1474 O O . GLN A 1 189 ? -16.066 -1.682 18.975 1.00 84.44 189 GLN A O 1
ATOM 1479 N N . ASN A 1 190 ? -14.037 -1.150 18.188 1.00 84.12 190 ASN A N 1
ATOM 1480 C CA . ASN A 1 190 ? -13.324 -1.517 19.412 1.00 84.12 190 ASN A CA 1
ATOM 1481 C C . ASN A 1 190 ? -13.757 -0.669 20.617 1.00 84.12 190 ASN A C 1
ATOM 1483 O O . ASN A 1 190 ? -13.990 -1.216 21.698 1.00 84.12 190 ASN A O 1
ATOM 1487 N N . THR A 1 191 ? -13.912 0.649 20.442 1.00 79.31 191 THR A N 1
ATOM 1488 C CA . THR A 1 191 ? -14.412 1.543 21.501 1.00 79.31 191 THR A CA 1
ATOM 1489 C C . THR A 1 191 ? -15.823 1.156 21.946 1.00 79.31 191 THR A C 1
ATOM 1491 O O . THR A 1 191 ? -16.090 1.051 23.143 1.00 79.31 191 THR A O 1
ATOM 1494 N N . ILE A 1 192 ? -16.724 0.885 21.001 1.00 82.50 192 ILE A N 1
ATOM 1495 C CA . ILE A 1 192 ? -18.102 0.485 21.310 1.00 82.50 192 ILE A CA 1
ATOM 1496 C C . ILE A 1 192 ? -18.136 -0.900 21.960 1.00 82.50 192 ILE A C 1
ATOM 1498 O O . ILE A 1 192 ? -18.824 -1.089 22.959 1.00 82.50 192 ILE A O 1
ATOM 1502 N N . ALA A 1 193 ? -17.337 -1.853 21.480 1.00 83.00 193 ALA A N 1
ATOM 1503 C CA . ALA A 1 193 ? -17.215 -3.176 22.086 1.00 83.00 193 ALA A CA 1
ATOM 1504 C C . ALA A 1 193 ? -16.676 -3.113 23.525 1.00 83.00 193 ALA A C 1
ATOM 1506 O O . ALA A 1 193 ? -17.063 -3.925 24.369 1.00 83.00 193 ALA A O 1
ATOM 1507 N N . HIS A 1 194 ? -15.783 -2.165 23.825 1.00 84.94 194 HIS A N 1
ATOM 1508 C CA . HIS A 1 194 ? -15.360 -1.882 25.195 1.00 84.94 194 HIS A CA 1
ATOM 1509 C C . HIS A 1 194 ? -16.520 -1.325 26.026 1.00 84.94 194 HIS A C 1
ATOM 1511 O O . HIS A 1 194 ? -16.804 -1.844 27.103 1.00 84.94 194 HIS A O 1
ATOM 1517 N N . LYS A 1 195 ? -17.254 -0.339 25.496 1.00 80.94 195 LYS A N 1
ATOM 1518 C CA . LYS A 1 195 ? -18.403 0.266 26.183 1.00 80.94 195 LYS A CA 1
ATOM 1519 C C . LYS A 1 195 ? -19.508 -0.743 26.495 1.00 80.94 195 LYS A C 1
ATOM 1521 O O . LYS A 1 195 ? -20.015 -0.769 27.610 1.00 80.94 195 LYS A O 1
ATOM 1526 N N . ILE A 1 196 ? -19.819 -1.630 25.551 1.00 85.69 196 ILE A N 1
ATOM 1527 C CA . ILE A 1 196 ? -20.770 -2.734 25.738 1.00 85.69 196 ILE A CA 1
ATOM 1528 C C . ILE A 1 196 ? -20.324 -3.639 26.893 1.00 85.69 196 ILE A C 1
ATOM 1530 O O . ILE A 1 196 ? -21.144 -4.011 27.732 1.00 85.69 196 ILE A O 1
ATOM 1534 N N . ARG A 1 197 ? -19.031 -3.992 26.955 1.00 92.19 197 ARG A N 1
ATOM 1535 C CA . ARG A 1 197 ? -18.476 -4.815 28.041 1.00 92.19 197 ARG A CA 1
ATOM 1536 C C . ARG A 1 197 ? -18.581 -4.117 29.396 1.00 92.19 197 ARG A C 1
ATOM 1538 O O . ARG A 1 197 ? -19.032 -4.748 30.346 1.00 92.19 197 ARG A O 1
ATOM 1545 N N . GLU A 1 198 ? -18.230 -2.834 29.474 1.00 89.69 198 GLU A N 1
ATOM 1546 C CA . GLU A 1 198 ? -18.381 -2.035 30.697 1.00 89.69 198 GLU A CA 1
ATOM 1547 C C . GLU A 1 198 ? -19.835 -1.969 31.167 1.00 89.69 198 GLU A C 1
ATOM 1549 O O . GLU A 1 198 ? -20.110 -2.244 32.330 1.00 89.69 198 GLU A O 1
ATOM 1554 N N . CYS A 1 199 ? -20.772 -1.643 30.271 1.00 85.44 199 CYS A N 1
ATOM 1555 C CA . CYS A 1 199 ? -22.190 -1.546 30.610 1.00 85.44 199 CYS A CA 1
ATOM 1556 C C . CYS A 1 199 ? -22.732 -2.879 31.133 1.00 85.44 199 CYS A C 1
ATOM 1558 O O . CYS A 1 199 ? -23.406 -2.898 32.158 1.00 85.44 199 CYS A O 1
ATOM 1560 N N . ARG A 1 200 ? -22.394 -4.004 30.485 1.00 92.81 200 ARG A N 1
ATOM 1561 C CA . ARG A 1 200 ? -22.785 -5.342 30.963 1.00 92.81 200 ARG A CA 1
ATOM 1562 C C . ARG A 1 200 ? -22.224 -5.645 32.350 1.00 92.81 200 ARG A C 1
ATOM 1564 O O . ARG A 1 200 ? -22.954 -6.156 33.192 1.00 92.81 200 ARG A O 1
ATOM 1571 N N . ARG A 1 201 ? -20.952 -5.306 32.589 1.00 94.69 201 ARG A N 1
ATOM 1572 C CA . ARG A 1 201 ? -20.307 -5.494 33.894 1.00 94.69 201 ARG A CA 1
ATOM 1573 C C . ARG A 1 201 ? -21.011 -4.679 34.978 1.00 94.69 201 ARG A C 1
ATOM 1575 O O . ARG A 1 201 ? -21.367 -5.232 36.007 1.00 94.69 201 ARG A O 1
ATOM 1582 N N . LEU A 1 202 ? -21.271 -3.399 34.713 1.00 91.19 202 LEU A N 1
ATOM 1583 C CA . LEU A 1 202 ? -21.944 -2.493 35.646 1.00 91.19 202 LEU A CA 1
ATOM 1584 C C . LEU A 1 202 ? -23.383 -2.923 35.952 1.00 91.19 202 LEU A C 1
ATOM 1586 O O . LEU A 1 202 ? -23.813 -2.794 37.093 1.00 91.19 202 LEU A O 1
ATOM 1590 N N . ILE A 1 203 ? -24.121 -3.441 34.965 1.00 93.06 203 ILE A N 1
ATOM 1591 C CA . ILE A 1 203 ? -25.478 -3.969 35.173 1.00 93.06 203 ILE A CA 1
ATOM 1592 C C . ILE A 1 203 ? -25.447 -5.168 36.128 1.00 93.06 203 ILE A C 1
ATOM 1594 O O . ILE A 1 203 ? -26.212 -5.194 37.091 1.00 93.06 203 ILE A O 1
ATOM 1598 N N . GLU A 1 204 ? -24.547 -6.130 35.906 1.00 93.12 204 GLU A N 1
ATOM 1599 C CA . GLU A 1 204 ? -24.410 -7.290 36.798 1.00 93.12 204 GLU A CA 1
ATOM 1600 C C . GLU A 1 204 ? -23.889 -6.904 38.189 1.00 93.12 204 GLU A C 1
ATOM 1602 O O . GLU A 1 204 ? -24.399 -7.404 39.190 1.00 93.12 204 GLU A O 1
ATOM 1607 N N . GLU A 1 205 ? -22.939 -5.969 38.284 1.00 92.50 205 GLU A N 1
ATOM 1608 C CA . GLU A 1 205 ? -22.470 -5.426 39.566 1.00 92.50 205 GLU A CA 1
ATOM 1609 C C . GLU A 1 205 ? -23.617 -4.751 40.335 1.00 92.50 205 GLU A C 1
ATOM 1611 O O . GLU A 1 205 ? -23.833 -5.070 41.502 1.00 92.50 205 GLU A O 1
ATOM 1616 N N . CYS A 1 206 ? -24.411 -3.888 39.686 1.00 90.75 206 CYS A N 1
ATOM 1617 C CA . CYS A 1 206 ? -25.570 -3.243 40.318 1.00 90.75 206 CYS A CA 1
ATOM 1618 C C . CYS A 1 206 ? -26.584 -4.279 40.815 1.00 90.75 206 CYS A C 1
ATOM 1620 O O . CYS A 1 206 ? -27.097 -4.154 41.926 1.00 90.75 206 CYS A O 1
ATOM 1622 N N . LYS A 1 207 ? -26.850 -5.319 40.020 1.00 90.19 207 LYS A N 1
ATOM 1623 C CA . LYS A 1 207 ? -27.788 -6.394 40.359 1.00 90.19 207 LYS A CA 1
ATOM 1624 C C . LYS A 1 207 ? -27.293 -7.263 41.516 1.00 90.19 207 LYS A C 1
ATOM 1626 O O . LYS A 1 207 ? -28.088 -7.636 42.374 1.00 90.19 207 LYS A O 1
ATOM 1631 N N . THR A 1 208 ? -25.999 -7.573 41.542 1.00 92.69 208 THR A N 1
ATOM 1632 C CA . THR A 1 208 ? -25.367 -8.373 42.603 1.00 92.69 208 THR A CA 1
ATOM 1633 C C . THR A 1 208 ? -25.368 -7.599 43.916 1.00 92.69 208 THR A C 1
ATOM 1635 O O . THR A 1 208 ? -25.919 -8.078 44.898 1.00 92.69 208 THR A O 1
ATOM 1638 N N . VAL A 1 209 ? -24.885 -6.352 43.903 1.00 90.56 209 VAL A N 1
ATOM 1639 C CA . VAL A 1 209 ? -24.850 -5.491 45.096 1.00 90.56 209 VAL A CA 1
ATOM 1640 C C . VAL A 1 209 ? -26.257 -5.207 45.626 1.00 90.56 209 VAL A C 1
ATOM 1642 O O . VAL A 1 209 ? -26.459 -5.212 46.836 1.00 90.56 209 VAL A O 1
ATOM 1645 N N . SER A 1 210 ? -27.246 -5.008 44.746 1.00 89.31 210 SER A N 1
ATOM 1646 C CA . SER A 1 210 ? -28.642 -4.827 45.176 1.00 89.31 210 SER A CA 1
ATOM 1647 C C . SER A 1 210 ? -29.175 -6.071 45.891 1.00 89.31 210 SER A C 1
ATOM 1649 O O . SER A 1 210 ? -29.756 -5.944 46.963 1.00 89.31 210 SER A O 1
ATOM 1651 N N . LYS A 1 211 ? -28.914 -7.275 45.360 1.00 89.25 211 LYS A N 1
ATOM 1652 C CA . LYS A 1 211 ? -29.294 -8.535 46.020 1.00 89.25 211 LYS A CA 1
ATOM 1653 C C . LYS A 1 211 ? -28.591 -8.732 47.362 1.00 89.25 211 LYS A C 1
ATOM 1655 O O . LYS A 1 211 ? -29.230 -9.162 48.318 1.00 89.25 211 LYS A O 1
ATOM 1660 N N . ASP A 1 212 ? -27.301 -8.418 47.438 1.00 88.62 212 ASP A N 1
ATOM 1661 C CA . ASP A 1 212 ? -26.526 -8.552 48.672 1.00 88.62 212 ASP A CA 1
ATOM 1662 C C . ASP A 1 212 ? -27.069 -7.607 49.760 1.00 88.62 212 ASP A C 1
ATOM 1664 O O . ASP A 1 212 ? -27.289 -8.043 50.893 1.00 88.62 212 ASP A O 1
ATOM 1668 N N . LEU A 1 213 ? -27.390 -6.356 49.398 1.00 87.75 213 LEU A N 1
ATOM 1669 C CA . LEU A 1 213 ? -28.033 -5.367 50.277 1.00 87.75 213 LEU A CA 1
ATOM 1670 C C . LEU A 1 213 ? -29.428 -5.806 50.744 1.00 87.75 213 LEU A C 1
ATOM 1672 O O . LEU A 1 213 ? -29.753 -5.646 51.918 1.00 87.75 213 LEU A O 1
ATOM 1676 N N . GLU A 1 214 ? -30.241 -6.379 49.855 1.00 85.88 214 GLU A N 1
ATOM 1677 C CA . GLU A 1 214 ? -31.563 -6.922 50.203 1.00 85.88 214 GLU A CA 1
ATOM 1678 C C . GLU A 1 214 ? -31.464 -8.139 51.139 1.00 85.88 214 GLU A C 1
ATOM 1680 O O . GLU A 1 214 ? -32.334 -8.349 51.984 1.00 85.88 214 GLU A O 1
ATOM 1685 N N . SER A 1 215 ? -30.399 -8.937 51.005 1.00 87.19 215 SER A N 1
ATOM 1686 C CA . SER A 1 215 ? -30.183 -10.164 51.782 1.00 87.19 215 SER A CA 1
ATOM 1687 C C . SER A 1 215 ? -29.566 -9.942 53.167 1.00 87.19 215 SER A C 1
ATOM 1689 O O . SER A 1 215 ? -29.643 -10.836 54.009 1.00 87.19 215 SER A O 1
ATOM 1691 N N . SER A 1 216 ? -28.967 -8.771 53.419 1.00 82.94 216 SER A N 1
ATOM 1692 C CA . SER A 1 216 ? -28.339 -8.421 54.698 1.00 82.94 216 SER A CA 1
ATOM 1693 C C . SER A 1 216 ? -29.210 -7.452 55.509 1.00 82.94 216 SER A C 1
ATOM 1695 O O . SER A 1 216 ? -29.226 -6.257 55.216 1.00 82.94 216 SER A O 1
ATOM 1697 N N . PRO A 1 217 ? -29.884 -7.917 56.581 1.00 73.75 217 PRO A N 1
ATOM 1698 C CA . PRO A 1 217 ? -30.793 -7.094 57.386 1.00 73.75 217 PRO A CA 1
ATOM 1699 C C . PRO A 1 217 ? -30.122 -5.863 58.012 1.00 73.75 217 PRO A C 1
ATOM 1701 O O . PRO A 1 217 ? -30.774 -4.845 58.212 1.00 73.75 217 PRO A O 1
ATOM 1704 N N . GLU A 1 218 ? -28.822 -5.953 58.304 1.00 75.50 218 GLU A N 1
ATOM 1705 C CA . GLU A 1 218 ? -28.023 -4.894 58.941 1.00 75.50 218 GLU A CA 1
ATOM 1706 C C . GLU A 1 218 ? -27.541 -3.813 57.957 1.00 75.50 218 GLU A C 1
ATOM 1708 O O . GLU A 1 218 ? -27.214 -2.703 58.372 1.00 75.50 218 GLU A O 1
ATOM 1713 N N . LEU A 1 219 ? -27.502 -4.123 56.656 1.00 74.56 219 LEU A N 1
ATOM 1714 C CA . LEU A 1 219 ? -27.014 -3.242 55.584 1.00 74.56 219 LEU A CA 1
ATOM 1715 C C . LEU A 1 219 ? -28.134 -2.801 54.629 1.00 74.56 219 LEU A C 1
ATOM 1717 O O . LEU A 1 219 ? -27.871 -2.079 53.668 1.00 74.56 219 LEU A O 1
ATOM 1721 N N . ASN A 1 220 ? -29.374 -3.228 54.882 1.00 77.75 220 ASN A N 1
ATOM 1722 C CA . ASN A 1 220 ? -30.513 -2.956 54.018 1.00 77.75 220 ASN A CA 1
ATOM 1723 C C . ASN A 1 220 ? -30.838 -1.451 54.000 1.00 77.75 220 ASN A C 1
ATOM 1725 O O . ASN A 1 220 ? -31.454 -0.907 54.918 1.00 77.75 220 ASN A O 1
ATOM 1729 N N . ALA A 1 221 ? -30.398 -0.784 52.933 1.00 82.12 221 ALA A N 1
ATOM 1730 C CA . ALA A 1 221 ? 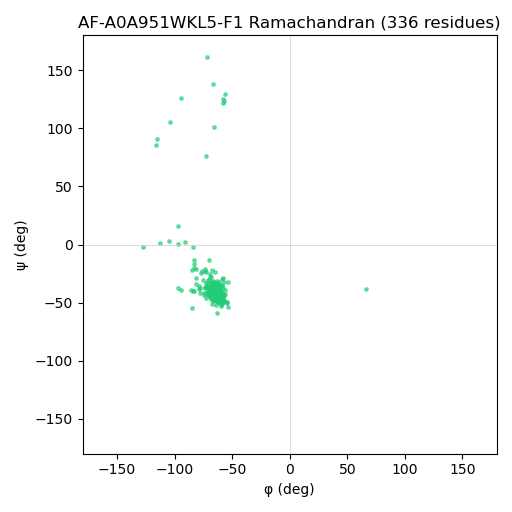-30.581 0.640 52.694 1.00 82.12 221 ALA A CA 1
ATOM 1731 C C . ALA A 1 221 ? -31.475 0.849 51.453 1.00 82.12 221 ALA A C 1
ATOM 1733 O O . ALA A 1 221 ? -30.955 0.943 50.334 1.00 82.12 221 ALA A O 1
ATOM 1734 N N . PRO A 1 222 ? -32.809 0.953 51.616 1.00 83.38 222 PRO A N 1
ATOM 1735 C CA . PRO A 1 222 ? -33.756 0.990 50.496 1.00 83.38 222 PRO A CA 1
ATOM 1736 C C . PRO A 1 222 ? -33.516 2.153 49.520 1.00 83.38 222 PRO A C 1
ATOM 1738 O O . PRO A 1 222 ? -33.604 1.960 48.310 1.00 83.38 222 PRO A O 1
ATOM 1741 N N . GLU A 1 223 ? -33.099 3.329 50.001 1.00 86.44 223 GLU A N 1
ATOM 1742 C CA . GLU A 1 223 ? -32.719 4.453 49.123 1.00 86.44 223 GLU A CA 1
ATOM 1743 C C . GLU A 1 223 ? -31.502 4.141 48.234 1.00 86.44 223 GLU A C 1
ATOM 1745 O O . GLU A 1 223 ? -31.366 4.670 47.129 1.00 86.44 223 GLU A O 1
ATOM 1750 N N . THR A 1 224 ? -30.581 3.303 48.715 1.00 86.69 224 THR A N 1
ATOM 1751 C CA . THR A 1 224 ? -29.380 2.916 47.961 1.00 86.69 224 THR A CA 1
ATOM 1752 C C . THR A 1 224 ? -29.727 1.867 46.910 1.00 86.69 224 THR A C 1
ATOM 1754 O O . THR A 1 224 ? -29.239 1.956 45.785 1.00 86.69 224 THR A O 1
ATOM 1757 N N . ILE A 1 225 ? -30.637 0.943 47.231 1.00 86.94 225 ILE A N 1
ATOM 1758 C CA . ILE A 1 225 ? -31.196 -0.029 46.281 1.00 86.94 225 ILE A CA 1
ATOM 1759 C C . ILE A 1 225 ? -31.945 0.695 45.152 1.00 86.94 225 ILE A C 1
ATOM 1761 O O . ILE A 1 225 ? -31.725 0.403 43.977 1.00 86.94 225 ILE A O 1
ATOM 1765 N N . GLU A 1 226 ? -32.753 1.711 45.469 1.00 89.56 226 GLU A N 1
ATOM 1766 C CA . GLU A 1 226 ? -33.461 2.497 44.451 1.00 89.56 226 GLU A CA 1
ATOM 1767 C C . GLU A 1 226 ? -32.493 3.263 43.529 1.00 89.56 226 GLU A C 1
ATOM 1769 O O . GLU A 1 226 ? -32.661 3.271 42.305 1.00 89.56 226 GLU A O 1
ATOM 1774 N N . LYS A 1 227 ? -31.421 3.846 44.084 1.00 89.94 227 LYS A N 1
ATOM 1775 C CA . LYS A 1 227 ? -30.359 4.494 43.292 1.00 89.94 227 LYS A CA 1
ATOM 1776 C C . LYS A 1 227 ? -29.623 3.504 42.385 1.00 89.94 227 LYS A C 1
ATOM 1778 O O . LYS A 1 227 ? -29.337 3.843 41.234 1.00 89.94 227 LYS A O 1
ATOM 1783 N N . LEU A 1 228 ? -29.336 2.291 42.865 1.00 88.94 228 LEU A N 1
ATOM 1784 C CA . LEU A 1 228 ? -28.731 1.224 42.058 1.00 88.94 228 LEU A CA 1
ATOM 1785 C C . LEU A 1 228 ? -29.670 0.777 40.928 1.00 88.94 228 LEU A C 1
ATOM 1787 O O . LEU A 1 228 ? -29.220 0.653 39.789 1.00 88.94 228 LEU A O 1
ATOM 1791 N N . ALA A 1 229 ? -30.972 0.646 41.192 1.00 88.75 229 ALA A N 1
ATOM 1792 C CA . ALA A 1 229 ? -31.977 0.315 40.181 1.00 88.75 229 ALA A CA 1
ATOM 1793 C C . ALA A 1 229 ? -32.116 1.412 39.106 1.00 88.75 229 ALA A C 1
ATOM 1795 O O . ALA A 1 229 ? -32.149 1.121 37.907 1.00 88.75 229 ALA A O 1
ATOM 1796 N N . GLN A 1 230 ? -32.128 2.691 39.501 1.00 90.62 230 GLN A N 1
ATOM 1797 C CA . GLN A 1 230 ? -32.104 3.807 38.547 1.00 90.62 230 GLN A CA 1
ATOM 1798 C C . GLN A 1 230 ? -30.824 3.796 37.703 1.00 90.62 230 GLN A C 1
ATOM 1800 O O . GLN A 1 230 ? -30.878 3.979 36.483 1.00 90.62 230 GLN A O 1
ATOM 1805 N N . ARG A 1 231 ? -29.665 3.540 38.325 1.00 89.62 231 ARG A N 1
ATOM 1806 C CA . ARG A 1 231 ? -28.381 3.465 37.619 1.00 89.62 231 ARG A CA 1
ATOM 1807 C C . ARG A 1 231 ? -28.329 2.293 36.644 1.00 89.62 231 ARG A C 1
ATOM 1809 O O . ARG A 1 231 ? -27.818 2.462 35.535 1.00 89.62 231 ARG A O 1
ATOM 1816 N N . GLN A 1 232 ? -28.893 1.149 37.020 1.00 91.31 232 GLN A N 1
ATOM 1817 C CA . GLN A 1 232 ? -29.044 -0.007 36.146 1.00 91.31 232 GLN A CA 1
ATOM 1818 C C . GLN A 1 232 ? -29.880 0.356 34.913 1.00 91.31 232 GLN A C 1
ATOM 1820 O O . GLN A 1 232 ? -29.402 0.180 33.796 1.00 91.31 232 GLN A O 1
ATOM 1825 N N . LYS A 1 233 ? -31.057 0.965 35.098 1.00 90.69 233 LYS A N 1
ATOM 1826 C CA . LYS A 1 233 ? -31.948 1.363 33.994 1.00 90.69 233 LYS A CA 1
ATOM 1827 C C . LYS A 1 233 ? -31.282 2.333 33.009 1.00 90.69 233 LYS A C 1
ATOM 1829 O O . LYS A 1 233 ? -31.411 2.178 31.798 1.00 90.69 233 LYS A O 1
ATOM 1834 N N . VAL A 1 234 ? -30.535 3.319 33.513 1.00 87.88 234 VAL A N 1
ATOM 1835 C CA . VAL A 1 234 ? -29.755 4.236 32.658 1.00 87.88 234 VAL A CA 1
ATOM 1836 C C . VAL A 1 234 ? -28.660 3.479 31.901 1.00 87.88 234 VAL A C 1
ATOM 1838 O O . VAL A 1 234 ? -28.450 3.716 30.714 1.00 87.88 234 VAL A O 1
ATOM 1841 N N . THR A 1 235 ? -27.974 2.546 32.561 1.00 84.62 235 THR A N 1
ATOM 1842 C CA . THR A 1 235 ? -26.896 1.758 31.944 1.00 84.62 235 THR A CA 1
ATOM 1843 C C . THR A 1 235 ? -27.426 0.789 30.883 1.00 84.62 235 THR A C 1
ATOM 1845 O O . THR A 1 235 ? -26.766 0.583 29.867 1.00 84.62 235 THR A O 1
ATOM 1848 N N . GLU A 1 236 ? -28.625 0.237 31.074 1.00 87.75 236 GLU A N 1
ATOM 1849 C CA . GLU A 1 236 ? -29.337 -0.587 30.090 1.00 87.75 236 GLU A CA 1
ATOM 1850 C C . GLU A 1 236 ? -29.725 0.211 28.840 1.00 87.75 236 GLU A C 1
ATOM 1852 O O . GLU A 1 236 ? -29.545 -0.286 27.729 1.00 87.75 236 GLU A O 1
ATOM 1857 N N . ALA A 1 237 ? -30.174 1.462 28.996 1.00 81.25 237 ALA A N 1
ATOM 1858 C CA . ALA A 1 237 ? -30.434 2.349 27.861 1.00 81.25 237 ALA A CA 1
ATOM 1859 C C . ALA A 1 237 ? -29.149 2.632 27.060 1.00 81.25 237 ALA A C 1
ATOM 1861 O O . ALA A 1 237 ? -29.112 2.425 25.851 1.00 81.25 237 ALA A O 1
ATOM 1862 N N . VAL A 1 238 ? -28.051 2.979 27.746 1.00 79.62 238 VAL A N 1
ATOM 1863 C CA . VAL A 1 238 ? -26.739 3.192 27.103 1.00 79.62 238 VAL A CA 1
ATOM 1864 C C . VAL A 1 238 ? -26.230 1.920 26.410 1.00 79.62 238 VAL A C 1
ATOM 1866 O O . VAL A 1 238 ? -25.605 1.992 25.351 1.00 79.62 238 VAL A O 1
ATOM 1869 N N . LEU A 1 239 ? -26.491 0.740 26.983 1.00 83.25 239 LEU A N 1
ATOM 1870 C CA . LEU A 1 239 ? -26.151 -0.539 26.363 1.00 83.25 239 LEU A CA 1
ATOM 1871 C C . LEU A 1 239 ? -26.938 -0.764 25.064 1.00 83.25 239 LEU A C 1
ATOM 1873 O O . LEU A 1 239 ? -26.351 -1.224 24.084 1.00 83.25 239 LEU A O 1
ATOM 1877 N N . ALA A 1 240 ? -28.236 -0.454 25.049 1.00 81.44 240 ALA A N 1
ATOM 1878 C CA . ALA A 1 240 ? -29.072 -0.573 23.857 1.00 81.44 240 ALA A CA 1
ATOM 1879 C C . ALA A 1 240 ? -28.579 0.349 22.730 1.00 81.44 240 ALA A C 1
ATOM 1881 O O . ALA A 1 240 ? -28.386 -0.118 21.604 1.00 81.44 240 ALA A O 1
ATOM 1882 N N . ASP A 1 241 ? -28.261 1.604 23.056 1.00 77.31 241 ASP A N 1
ATOM 1883 C CA . ASP A 1 241 ? -27.711 2.574 22.102 1.00 77.31 241 ASP A CA 1
ATOM 1884 C C . ASP A 1 241 ? -26.371 2.092 21.522 1.00 77.31 241 ASP A C 1
ATOM 1886 O O . ASP A 1 241 ? -26.160 2.092 20.307 1.00 77.31 241 ASP A O 1
ATOM 1890 N N . ALA A 1 242 ? -25.469 1.599 22.379 1.00 75.81 242 ALA A N 1
ATOM 1891 C CA . ALA A 1 242 ? -24.173 1.072 21.955 1.00 75.81 242 ALA A CA 1
ATOM 1892 C C . ALA A 1 242 ? -24.308 -0.169 21.052 1.00 75.81 242 ALA A C 1
ATOM 1894 O O . ALA A 1 242 ? -23.544 -0.334 20.097 1.00 75.81 242 ALA A O 1
ATOM 1895 N N . LEU A 1 243 ? -25.283 -1.043 21.326 1.00 80.12 243 LEU A N 1
ATOM 1896 C CA . LEU A 1 243 ? -25.578 -2.200 20.480 1.00 80.12 243 LEU A CA 1
ATOM 1897 C C . LEU A 1 243 ? -26.128 -1.775 19.111 1.00 80.12 243 LEU A C 1
ATOM 1899 O O . LEU A 1 243 ? -25.678 -2.329 18.105 1.00 80.12 243 LEU A O 1
ATOM 1903 N N . SER A 1 244 ? -27.026 -0.781 19.054 1.00 79.50 244 SER A N 1
ATOM 1904 C CA . SER A 1 244 ? -27.525 -0.235 17.780 1.00 79.50 244 SER A CA 1
ATOM 1905 C C . SER A 1 244 ? -26.389 0.366 16.949 1.00 79.50 244 SER A C 1
ATOM 1907 O O . SER A 1 244 ? -26.177 -0.016 15.793 1.00 79.50 244 SER A O 1
ATOM 1909 N N . ALA A 1 245 ? -25.565 1.216 17.572 1.00 75.88 245 ALA A N 1
ATOM 1910 C CA . ALA A 1 245 ? -24.416 1.843 16.924 1.00 75.88 245 ALA A CA 1
ATOM 1911 C C . ALA A 1 245 ? -23.439 0.809 16.334 1.00 75.88 245 ALA A C 1
ATOM 1913 O O . ALA A 1 245 ? -22.932 0.987 15.224 1.00 75.88 245 ALA A O 1
ATOM 1914 N N . ASN A 1 246 ? -23.211 -0.312 17.030 1.00 80.81 246 ASN A N 1
ATOM 1915 C CA . ASN A 1 246 ? -22.348 -1.384 16.535 1.00 80.81 246 ASN A CA 1
ATOM 1916 C C . ASN A 1 246 ? -22.918 -2.077 15.281 1.00 80.81 246 ASN A C 1
ATOM 1918 O O . ASN A 1 246 ? -22.186 -2.349 14.328 1.00 80.81 246 ASN A O 1
ATOM 1922 N N . VAL A 1 247 ? -24.230 -2.338 15.251 1.00 80.44 247 VAL A N 1
ATOM 1923 C CA . VAL A 1 247 ? -24.908 -2.923 14.079 1.00 80.44 247 VAL A CA 1
ATOM 1924 C C . VAL A 1 247 ? -24.811 -1.988 12.874 1.00 80.44 247 VAL A C 1
ATOM 1926 O O . VAL A 1 247 ? -24.583 -2.436 11.747 1.00 80.44 247 VAL A O 1
ATOM 1929 N N . ILE A 1 248 ? -24.951 -0.685 13.101 1.00 74.00 248 ILE A N 1
ATOM 1930 C CA . ILE A 1 248 ? -24.859 0.329 12.049 1.00 74.00 248 ILE A CA 1
ATOM 1931 C C . ILE A 1 248 ? -23.442 0.427 11.497 1.00 74.00 248 ILE A C 1
ATOM 1933 O O . ILE A 1 248 ? -23.270 0.402 10.278 1.00 74.00 248 ILE A O 1
ATOM 1937 N N . LEU A 1 249 ? -22.425 0.466 12.360 1.00 75.88 249 LEU A N 1
ATOM 1938 C CA . LEU A 1 249 ? -21.027 0.465 11.925 1.00 75.88 249 LEU A CA 1
ATOM 1939 C C . LEU A 1 249 ? -20.705 -0.740 11.041 1.00 75.88 249 LEU A C 1
ATOM 1941 O O . LEU A 1 249 ? -20.062 -0.575 10.008 1.00 75.88 249 LEU A O 1
ATOM 1945 N N . ALA A 1 250 ? -21.197 -1.930 11.395 1.00 79.12 250 ALA A N 1
ATOM 1946 C CA . ALA A 1 250 ? -21.011 -3.129 10.581 1.00 79.12 250 ALA A CA 1
ATOM 1947 C C . ALA A 1 250 ? -21.700 -3.022 9.204 1.00 79.12 250 ALA A C 1
ATOM 1949 O O . ALA A 1 250 ? -21.143 -3.440 8.186 1.00 79.12 250 ALA A O 1
ATOM 1950 N N . LYS A 1 251 ? -22.905 -2.431 9.139 1.00 78.19 251 LYS A N 1
ATOM 1951 C CA . LYS A 1 251 ? -23.597 -2.165 7.863 1.00 78.19 251 LYS A CA 1
ATOM 1952 C C . LYS A 1 251 ? -22.820 -1.167 6.997 1.00 78.19 251 LYS A C 1
ATOM 1954 O O . LYS A 1 251 ? -22.682 -1.394 5.795 1.00 78.19 251 LYS A O 1
ATOM 1959 N N . ILE A 1 252 ? -22.308 -0.094 7.599 1.00 75.56 252 ILE A N 1
ATOM 1960 C CA . ILE A 1 252 ? -21.518 0.941 6.920 1.00 75.56 252 ILE A CA 1
ATOM 1961 C C . ILE A 1 252 ? -20.221 0.345 6.374 1.00 75.56 252 ILE A C 1
ATOM 1963 O O . ILE A 1 252 ? -19.943 0.501 5.188 1.00 75.56 252 ILE A O 1
ATOM 1967 N N . GLU A 1 253 ? -19.474 -0.395 7.195 1.00 80.50 253 GLU A N 1
ATOM 1968 C CA . GLU A 1 253 ? -18.245 -1.076 6.778 1.00 80.50 253 GLU A CA 1
ATOM 1969 C C . GLU A 1 253 ? -18.496 -1.973 5.561 1.00 80.50 253 GLU A C 1
ATOM 1971 O O . GLU A 1 253 ? -17.813 -1.860 4.542 1.00 80.50 253 GLU A O 1
ATOM 1976 N N . LYS A 1 254 ? -19.536 -2.811 5.620 1.00 80.38 254 LYS A N 1
ATOM 1977 C CA . LYS A 1 254 ? -19.905 -3.691 4.507 1.00 80.38 254 LYS A CA 1
ATOM 1978 C C . LYS A 1 254 ? -20.263 -2.907 3.239 1.00 80.38 254 LYS A C 1
ATOM 1980 O O . LYS A 1 254 ? -19.853 -3.300 2.147 1.00 80.38 254 LYS A O 1
ATOM 1985 N N . GLY A 1 255 ? -21.016 -1.814 3.372 1.00 75.94 255 GLY A N 1
ATOM 1986 C CA . GLY A 1 255 ? -21.388 -0.945 2.254 1.00 75.94 255 GLY A CA 1
ATOM 1987 C C . GLY A 1 255 ? -20.175 -0.294 1.588 1.00 75.94 255 GLY A C 1
ATOM 1988 O O . GLY A 1 255 ? -20.033 -0.358 0.367 1.00 75.94 255 GLY A O 1
ATOM 1989 N N . PHE A 1 256 ? -19.262 0.260 2.387 1.00 77.94 256 PHE A N 1
ATOM 1990 C CA . PHE A 1 256 ? -18.029 0.869 1.890 1.00 77.94 256 PHE A CA 1
ATOM 1991 C C . PHE A 1 256 ? -17.106 -0.147 1.219 1.00 77.94 256 PHE A C 1
ATOM 1993 O O . PHE A 1 256 ? -16.634 0.110 0.115 1.00 77.94 256 PHE A O 1
ATOM 2000 N N . LEU A 1 257 ? -16.894 -1.319 1.824 1.00 80.12 257 LEU A N 1
ATOM 2001 C CA . LEU A 1 257 ? -16.049 -2.364 1.238 1.00 80.12 257 LEU A CA 1
ATOM 2002 C C . LEU A 1 257 ? -16.585 -2.853 -0.110 1.00 80.12 257 LEU A C 1
ATOM 2004 O O . LEU A 1 257 ? -15.811 -3.076 -1.039 1.00 80.12 257 LEU A O 1
ATOM 2008 N N . ASN A 1 258 ? -17.905 -2.993 -0.244 1.00 79.50 258 ASN A N 1
ATOM 2009 C CA . ASN A 1 258 ? -18.510 -3.336 -1.528 1.00 79.50 258 ASN A CA 1
ATOM 2010 C C . ASN A 1 258 ? -18.268 -2.239 -2.570 1.00 79.50 258 ASN A C 1
ATOM 2012 O O . ASN A 1 258 ? -17.874 -2.545 -3.693 1.00 79.50 258 ASN A O 1
ATOM 2016 N N . ARG A 1 259 ? -18.428 -0.966 -2.190 1.00 74.44 259 ARG A N 1
ATOM 2017 C CA . ARG A 1 259 ? -18.213 0.155 -3.109 1.00 74.44 259 ARG A CA 1
ATOM 2018 C C . ARG A 1 259 ? -16.753 0.298 -3.538 1.00 74.44 259 ARG A C 1
ATOM 2020 O O . ARG A 1 259 ? -16.497 0.584 -4.703 1.00 74.44 259 ARG A O 1
ATOM 2027 N N . ILE A 1 260 ? -15.807 0.064 -2.629 1.00 76.75 260 ILE A N 1
ATOM 2028 C CA . ILE A 1 260 ? -14.373 0.036 -2.944 1.00 76.75 260 ILE A CA 1
ATOM 2029 C C . ILE A 1 260 ? -14.087 -1.056 -3.977 1.00 76.75 260 ILE A C 1
ATOM 2031 O O . ILE A 1 260 ? -13.492 -0.756 -5.004 1.00 76.75 260 ILE A O 1
ATOM 2035 N N . ARG A 1 261 ? -14.593 -2.281 -3.781 1.00 79.88 261 ARG A N 1
ATOM 2036 C CA . ARG A 1 261 ? -14.411 -3.382 -4.747 1.00 79.88 261 ARG A CA 1
ATOM 2037 C C . ARG A 1 261 ? -15.001 -3.078 -6.125 1.00 79.88 261 ARG A C 1
ATOM 2039 O O . ARG A 1 261 ? -14.393 -3.402 -7.141 1.00 79.88 261 ARG A O 1
ATOM 2046 N N . GLU A 1 262 ? -16.181 -2.457 -6.175 1.00 76.81 262 GLU A N 1
ATOM 2047 C CA . GLU A 1 262 ? -16.783 -2.008 -7.440 1.00 76.81 262 GLU A CA 1
ATOM 2048 C C . GLU A 1 262 ? -15.876 -1.006 -8.165 1.00 76.81 262 GLU A C 1
ATOM 2050 O O . GLU A 1 262 ? -15.654 -1.118 -9.372 1.00 76.81 262 GLU A O 1
ATOM 2055 N N . LEU A 1 263 ? -15.326 -0.037 -7.430 1.00 73.81 263 LEU A N 1
ATOM 2056 C CA . LEU A 1 263 ? -14.429 0.970 -7.987 1.00 73.81 263 LEU A CA 1
ATOM 2057 C C . LEU A 1 263 ? -13.082 0.373 -8.411 1.00 73.81 263 LEU A C 1
ATOM 2059 O O . LEU A 1 263 ? -12.585 0.729 -9.476 1.00 73.81 263 LEU A O 1
ATOM 2063 N N . GLU A 1 264 ? -12.523 -0.568 -7.649 1.00 80.38 264 GLU A N 1
ATOM 2064 C CA . GLU A 1 264 ? -11.317 -1.317 -8.027 1.00 80.38 264 GLU A CA 1
ATOM 2065 C C . GLU A 1 264 ? -11.513 -2.043 -9.365 1.00 80.38 264 GLU A C 1
ATOM 2067 O O . GLU A 1 264 ? -10.659 -1.961 -10.250 1.00 80.38 264 GLU A O 1
ATOM 2072 N N . ALA A 1 265 ? -12.668 -2.687 -9.563 1.00 81.25 265 ALA A N 1
ATOM 2073 C CA . ALA A 1 265 ? -12.996 -3.344 -10.825 1.00 81.25 265 ALA A CA 1
ATOM 2074 C C . ALA A 1 265 ? -13.106 -2.348 -11.996 1.00 81.25 265 ALA A C 1
ATOM 2076 O O . ALA A 1 265 ? -12.645 -2.633 -13.105 1.00 81.25 265 ALA A O 1
ATOM 2077 N N . LEU A 1 266 ? -13.682 -1.163 -11.763 1.00 75.81 266 LEU A N 1
ATOM 2078 C CA . LEU A 1 266 ? -13.769 -0.104 -12.774 1.00 75.81 266 LEU A CA 1
ATOM 2079 C C . LEU A 1 266 ? -12.394 0.472 -13.133 1.00 75.81 266 LEU A C 1
ATOM 2081 O O . LEU A 1 266 ? -12.111 0.667 -14.316 1.00 75.81 266 LEU A O 1
ATOM 2085 N N . VAL A 1 267 ? -11.530 0.702 -12.141 1.00 78.69 267 VAL A N 1
ATOM 2086 C CA . VAL A 1 267 ? -10.151 1.161 -12.362 1.00 78.69 267 VAL A CA 1
ATOM 2087 C C . VAL A 1 267 ? -9.357 0.112 -13.140 1.00 78.69 267 VAL A C 1
ATOM 2089 O O . VAL A 1 267 ? -8.720 0.446 -14.137 1.00 78.69 267 VAL A O 1
ATOM 2092 N N . ALA A 1 268 ? -9.474 -1.169 -12.782 1.00 82.00 268 ALA A N 1
ATOM 2093 C CA . ALA A 1 268 ? -8.833 -2.255 -13.521 1.00 82.00 268 ALA A CA 1
ATOM 2094 C C . ALA A 1 268 ? -9.291 -2.307 -14.990 1.00 82.00 268 ALA A C 1
ATOM 2096 O O . ALA A 1 268 ? -8.466 -2.439 -15.899 1.00 82.00 268 ALA A O 1
ATOM 2097 N N . LYS A 1 269 ? -10.597 -2.141 -15.241 1.00 80.69 269 LYS A N 1
ATOM 2098 C CA . LYS A 1 269 ? -11.157 -2.077 -16.598 1.00 80.69 269 LYS A CA 1
ATOM 2099 C C . LYS A 1 269 ? -10.625 -0.874 -17.382 1.00 80.69 269 LYS A C 1
ATOM 2101 O O . LYS A 1 269 ? -10.255 -1.032 -18.543 1.00 80.69 269 LYS A O 1
ATOM 2106 N N . ARG A 1 270 ? -10.556 0.307 -16.758 1.00 77.69 270 ARG A N 1
ATOM 2107 C CA . ARG A 1 270 ? -9.980 1.516 -17.368 1.00 77.69 270 ARG A CA 1
ATOM 2108 C C . ARG A 1 270 ? -8.522 1.286 -17.768 1.00 77.69 270 ARG A C 1
ATOM 2110 O O . ARG A 1 270 ? -8.165 1.543 -18.912 1.00 77.69 270 ARG A O 1
ATOM 2117 N N . ASN A 1 271 ? -7.704 0.762 -16.857 1.00 82.50 271 ASN A N 1
ATOM 2118 C CA . ASN A 1 271 ? -6.287 0.502 -17.112 1.00 82.50 271 ASN A CA 1
ATOM 2119 C C . ASN A 1 271 ? -6.087 -0.489 -18.267 1.00 82.50 271 ASN A C 1
ATOM 2121 O O . ASN A 1 271 ? -5.157 -0.350 -19.062 1.00 82.50 271 ASN A O 1
ATOM 2125 N N . LEU A 1 272 ? -6.960 -1.494 -18.375 1.00 86.06 272 LEU A N 1
ATOM 2126 C CA . LEU A 1 272 ? -6.945 -2.436 -19.491 1.00 86.06 272 LEU A CA 1
ATOM 2127 C C . LEU A 1 272 ? -7.256 -1.736 -20.823 1.00 86.06 272 LEU A C 1
ATOM 2129 O O . LEU A 1 272 ? -6.497 -1.899 -21.776 1.00 86.06 272 LEU A O 1
ATOM 2133 N N . MET A 1 273 ? -8.296 -0.898 -20.864 1.00 80.38 273 MET A N 1
ATOM 2134 C CA . MET A 1 273 ? -8.651 -0.113 -22.055 1.00 80.38 273 MET A CA 1
ATOM 2135 C C . MET A 1 273 ? -7.539 0.856 -22.478 1.00 80.38 273 MET A C 1
ATOM 2137 O O . MET A 1 273 ? -7.237 0.962 -23.664 1.00 80.38 273 MET A O 1
ATOM 2141 N N . GLU A 1 274 ? -6.889 1.538 -21.531 1.00 80.75 274 GLU A N 1
ATOM 2142 C CA . GLU A 1 274 ? -5.763 2.435 -21.832 1.00 80.75 274 GLU A CA 1
ATOM 2143 C C . GLU A 1 274 ? -4.574 1.673 -22.436 1.00 80.75 274 GLU A C 1
ATOM 2145 O O . GLU A 1 274 ? -3.982 2.122 -23.419 1.00 80.75 274 GLU A O 1
ATOM 2150 N N . ARG A 1 275 ? -4.258 0.477 -21.916 1.00 86.81 275 ARG A N 1
ATOM 2151 C CA . ARG A 1 275 ? -3.212 -0.389 -22.487 1.00 86.81 275 ARG A CA 1
ATOM 2152 C C . ARG A 1 275 ? -3.559 -0.870 -23.893 1.00 86.81 275 ARG A C 1
ATOM 2154 O O . ARG A 1 275 ? -2.673 -0.956 -24.741 1.00 86.81 275 ARG A O 1
ATOM 2161 N N . GLU A 1 276 ? -4.817 -1.220 -24.145 1.00 86.31 276 GLU A N 1
ATOM 2162 C CA . GLU A 1 276 ? -5.279 -1.623 -25.478 1.00 86.31 276 GLU A CA 1
ATOM 2163 C C . GLU A 1 276 ? -5.203 -0.467 -26.477 1.00 86.31 276 GLU A C 1
ATOM 2165 O O . GLU A 1 276 ? -4.702 -0.655 -27.587 1.00 86.31 276 GLU A O 1
ATOM 2170 N N . LEU A 1 277 ? -5.607 0.736 -26.066 1.00 85.38 277 LEU A N 1
ATOM 2171 C CA . LEU A 1 277 ? -5.494 1.945 -26.879 1.00 85.38 277 LEU A CA 1
ATOM 2172 C C . LEU A 1 277 ? -4.032 2.253 -27.231 1.00 85.38 277 LEU A C 1
ATOM 2174 O O . LEU A 1 277 ? -3.723 2.571 -28.379 1.00 85.38 277 LEU A O 1
ATOM 2178 N N . GLU A 1 278 ? -3.117 2.129 -26.270 1.00 86.19 278 GLU A N 1
ATOM 2179 C CA . GLU A 1 278 ? -1.691 2.356 -26.514 1.00 86.19 278 GLU A CA 1
ATOM 2180 C C . GLU A 1 278 ? -1.109 1.318 -27.484 1.00 86.19 278 GLU A C 1
ATOM 2182 O O . GLU A 1 278 ? -0.406 1.670 -28.433 1.00 86.19 278 GLU A O 1
ATOM 2187 N N . LYS A 1 279 ? -1.480 0.040 -27.336 1.00 87.44 279 LYS A N 1
ATOM 2188 C CA . LYS A 1 279 ? -1.121 -1.002 -28.312 1.00 87.44 279 LYS A CA 1
ATOM 2189 C C . LYS A 1 279 ? -1.649 -0.680 -29.709 1.00 87.44 279 LYS A C 1
ATOM 2191 O O . LYS A 1 279 ? -0.918 -0.855 -30.682 1.00 87.44 279 LYS A O 1
ATOM 2196 N N . GLN A 1 280 ? -2.885 -0.190 -29.825 1.00 85.62 280 GLN A N 1
ATOM 2197 C CA . GLN A 1 280 ? -3.447 0.227 -31.112 1.00 85.62 280 GLN A CA 1
ATOM 2198 C C . GLN A 1 280 ? -2.659 1.383 -31.736 1.00 85.62 280 GLN A C 1
ATOM 2200 O O . GLN A 1 280 ? -2.360 1.326 -32.928 1.00 85.62 280 GLN A O 1
ATOM 2205 N N . LYS A 1 281 ? -2.257 2.391 -30.950 1.00 85.31 281 LYS A N 1
ATOM 2206 C CA . LYS A 1 281 ? -1.399 3.491 -31.429 1.00 85.31 281 LYS A CA 1
ATOM 2207 C C . LYS A 1 281 ? -0.030 2.999 -31.897 1.00 85.31 281 LYS A C 1
ATOM 2209 O O . LYS A 1 281 ? 0.466 3.421 -32.937 1.00 85.31 281 LYS A O 1
ATOM 2214 N N . GLN A 1 282 ? 0.590 2.078 -31.164 1.00 87.06 282 GLN A N 1
ATOM 2215 C CA . GLN A 1 282 ? 1.872 1.498 -31.572 1.00 87.06 282 GLN A CA 1
ATOM 2216 C C . GLN A 1 282 ? 1.745 0.688 -32.866 1.00 87.06 282 GLN A C 1
ATOM 2218 O O . GLN A 1 282 ? 2.607 0.781 -33.745 1.00 87.06 282 GLN A O 1
ATOM 2223 N N . LEU A 1 283 ? 0.660 -0.078 -33.009 1.00 87.44 283 LEU A N 1
ATOM 2224 C CA . LEU A 1 283 ? 0.359 -0.816 -34.232 1.00 87.44 283 LEU A CA 1
ATOM 2225 C C . LEU A 1 283 ? 0.101 0.127 -35.409 1.00 87.44 283 LEU A C 1
ATOM 2227 O O . LEU A 1 283 ? 0.670 -0.101 -36.471 1.00 87.44 283 LEU A O 1
ATOM 2231 N N . SER A 1 284 ? -0.671 1.203 -35.234 1.00 82.94 284 SER A N 1
ATOM 2232 C CA . SER A 1 284 ? -0.927 2.168 -36.310 1.00 82.94 284 SER A CA 1
ATOM 2233 C C . SER A 1 284 ? 0.356 2.873 -36.761 1.00 82.94 284 SER A C 1
ATOM 2235 O O . SER A 1 284 ? 0.619 2.955 -37.960 1.00 82.94 284 SER A O 1
ATOM 2237 N N . LEU A 1 285 ? 1.224 3.272 -35.823 1.00 88.06 285 LEU A N 1
ATOM 2238 C CA . LEU A 1 285 ? 2.548 3.825 -36.129 1.00 88.06 285 LEU A CA 1
ATOM 2239 C C . LEU A 1 285 ? 3.450 2.825 -36.863 1.00 88.06 285 LEU A C 1
ATOM 2241 O O . LEU A 1 285 ? 4.261 3.218 -37.706 1.00 88.06 285 LEU A O 1
ATOM 2245 N N . ARG A 1 286 ? 3.352 1.533 -36.534 1.00 87.81 286 ARG A N 1
ATOM 2246 C CA . ARG A 1 286 ? 4.103 0.475 -37.219 1.00 87.81 286 ARG A CA 1
ATOM 2247 C C . ARG A 1 286 ? 3.561 0.223 -38.625 1.00 87.81 286 ARG A C 1
ATOM 2249 O O . ARG A 1 286 ? 4.364 0.084 -39.541 1.00 87.81 286 ARG A O 1
ATOM 2256 N N . ILE A 1 287 ? 2.239 0.205 -38.799 1.00 86.25 287 ILE A N 1
ATOM 2257 C CA . ILE A 1 287 ? 1.579 0.076 -40.106 1.00 86.25 287 ILE A CA 1
ATOM 2258 C C . ILE A 1 287 ? 1.984 1.240 -41.011 1.00 86.25 287 ILE A C 1
ATOM 2260 O O . ILE A 1 287 ? 2.456 0.996 -42.114 1.00 86.25 287 ILE A O 1
ATOM 2264 N N . ALA A 1 288 ? 1.902 2.484 -40.528 1.00 82.69 288 ALA A N 1
ATOM 2265 C CA . ALA A 1 288 ? 2.308 3.663 -41.294 1.00 82.69 288 ALA A CA 1
ATOM 2266 C C . ALA A 1 288 ? 3.775 3.580 -41.755 1.00 82.69 288 ALA A C 1
ATOM 2268 O O . ALA A 1 288 ? 4.078 3.832 -42.918 1.00 82.69 288 ALA A O 1
ATOM 2269 N N . ARG A 1 289 ? 4.685 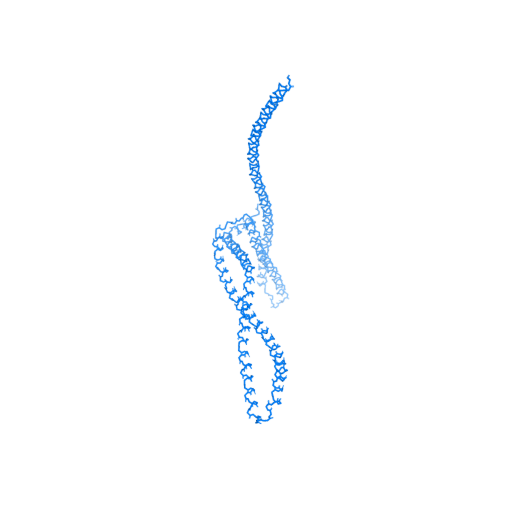3.141 -40.871 1.00 87.81 289 ARG A N 1
ATOM 2270 C CA . ARG A 1 289 ? 6.097 2.912 -41.224 1.00 87.81 289 ARG A CA 1
ATOM 2271 C C . ARG A 1 289 ? 6.286 1.822 -42.279 1.00 87.81 289 ARG A C 1
ATOM 2273 O O . ARG A 1 289 ? 7.147 1.964 -43.140 1.00 87.81 289 ARG A O 1
ATOM 2280 N N . LEU A 1 290 ? 5.533 0.725 -42.193 1.00 83.69 290 LEU A N 1
ATOM 2281 C CA . LEU A 1 290 ? 5.618 -0.366 -43.166 1.00 83.69 290 LEU A CA 1
ATOM 2282 C C . LEU A 1 290 ? 5.075 0.051 -44.533 1.00 83.69 290 LEU A C 1
ATOM 2284 O O . LEU A 1 290 ? 5.712 -0.255 -45.536 1.00 83.69 290 LEU A O 1
ATOM 2288 N N . LEU A 1 291 ? 3.952 0.771 -44.575 1.00 81.62 291 LEU A N 1
ATOM 2289 C CA . LEU A 1 291 ? 3.395 1.302 -45.820 1.00 81.62 291 LEU A CA 1
ATOM 2290 C C . LEU A 1 291 ? 4.375 2.270 -46.492 1.00 81.62 291 LEU A C 1
ATOM 2292 O O . LEU A 1 291 ? 4.715 2.051 -47.649 1.00 81.62 291 LEU A O 1
ATOM 2296 N N . GLY A 1 292 ? 4.936 3.230 -45.745 1.00 83.56 292 GLY A N 1
ATOM 2297 C CA . GLY A 1 292 ? 5.939 4.157 -46.286 1.00 83.56 292 GLY A CA 1
ATOM 2298 C C . GLY A 1 292 ? 7.187 3.452 -46.834 1.00 83.56 292 GLY A C 1
ATOM 2299 O O . GLY A 1 292 ? 7.618 3.740 -47.944 1.00 83.56 292 GLY A O 1
ATOM 2300 N N . LYS A 1 293 ? 7.723 2.451 -46.116 1.00 83.88 293 LYS A N 1
ATOM 2301 C CA . LYS A 1 293 ? 8.839 1.626 -46.621 1.00 83.88 293 LYS A CA 1
ATOM 2302 C C . LYS A 1 293 ? 8.475 0.819 -47.865 1.00 83.88 293 LYS A C 1
ATOM 2304 O O . LYS A 1 293 ? 9.329 0.561 -48.704 1.00 83.88 293 LYS A O 1
ATOM 2309 N N . THR A 1 294 ? 7.229 0.362 -47.961 1.00 79.75 294 THR A N 1
ATOM 2310 C CA . THR A 1 294 ? 6.771 -0.412 -49.119 1.00 79.75 294 THR A CA 1
ATOM 2311 C C . THR A 1 294 ? 6.678 0.486 -50.348 1.00 79.75 294 THR A C 1
ATOM 2313 O O . THR A 1 294 ? 7.126 0.082 -51.417 1.00 79.75 294 THR A O 1
ATOM 2316 N N . GLU A 1 295 ? 6.169 1.710 -50.202 1.00 81.69 295 GLU A N 1
ATOM 2317 C CA . GLU A 1 295 ? 6.143 2.711 -51.275 1.00 81.69 295 GLU A CA 1
ATOM 2318 C C . GLU A 1 295 ? 7.558 3.080 -51.740 1.00 81.69 295 GLU A C 1
ATOM 2320 O O . GLU A 1 295 ? 7.834 3.029 -52.938 1.00 81.69 295 GLU A O 1
ATOM 2325 N N . GLU A 1 296 ? 8.473 3.348 -50.804 1.00 80.12 296 GLU A N 1
ATOM 2326 C CA . GLU A 1 296 ? 9.884 3.645 -51.093 1.00 80.12 296 GLU A CA 1
ATOM 2327 C C . GLU A 1 296 ? 10.569 2.494 -51.848 1.00 80.12 296 GLU A C 1
ATOM 2329 O O . GLU A 1 296 ? 11.151 2.706 -52.911 1.00 80.12 296 GLU A O 1
ATOM 2334 N N . ASN A 1 297 ? 10.421 1.255 -51.367 1.00 79.06 297 ASN A N 1
ATOM 2335 C CA . ASN A 1 297 ? 10.977 0.073 -52.030 1.00 79.06 297 ASN A CA 1
ATOM 2336 C C . ASN A 1 297 ? 10.370 -0.165 -53.420 1.00 79.06 297 ASN A C 1
ATOM 2338 O O . ASN A 1 297 ? 11.049 -0.662 -54.316 1.00 79.06 297 ASN A O 1
ATOM 2342 N N . THR A 1 298 ? 9.085 0.148 -53.603 1.00 80.50 298 THR A N 1
ATOM 2343 C CA . THR A 1 298 ? 8.415 -0.019 -54.899 1.00 80.50 298 THR A CA 1
ATOM 2344 C C . THR A 1 298 ? 8.947 0.995 -55.907 1.00 80.50 298 THR A C 1
ATOM 2346 O O . THR A 1 298 ? 9.218 0.625 -57.047 1.00 80.50 298 THR A O 1
ATOM 2349 N N . LEU A 1 299 ? 9.148 2.247 -55.486 1.00 84.44 299 LEU A N 1
ATOM 2350 C CA . LEU A 1 299 ? 9.768 3.290 -56.306 1.00 84.44 299 LEU A CA 1
ATOM 2351 C C . LEU A 1 299 ? 11.213 2.932 -56.680 1.00 84.44 299 LEU A C 1
ATOM 2353 O O . LEU A 1 299 ? 11.549 2.962 -57.863 1.00 84.44 299 LEU A O 1
ATOM 2357 N N . ASP A 1 300 ? 12.026 2.513 -55.706 1.00 86.06 300 ASP A N 1
ATOM 2358 C CA . ASP A 1 300 ? 13.410 2.066 -55.928 1.00 86.06 300 ASP A CA 1
ATOM 2359 C C . ASP A 1 300 ? 13.474 0.877 -56.902 1.00 86.06 300 ASP A C 1
ATOM 2361 O O . ASP A 1 300 ? 14.278 0.862 -57.834 1.00 86.06 300 ASP A O 1
ATOM 2365 N N . TRP A 1 301 ? 12.572 -0.099 -56.761 1.00 85.50 301 TRP A N 1
ATOM 2366 C CA . TRP A 1 301 ? 12.494 -1.229 -57.687 1.00 85.50 301 TRP A CA 1
ATOM 2367 C C . TRP A 1 301 ? 12.088 -0.815 -59.104 1.00 85.50 301 TRP A C 1
ATOM 2369 O O . TRP A 1 301 ? 12.662 -1.309 -60.075 1.00 85.50 301 TRP A O 1
ATOM 2379 N N . VAL A 1 302 ? 11.106 0.081 -59.249 1.00 88.31 302 VAL A N 1
ATOM 2380 C CA . VAL A 1 302 ? 10.688 0.591 -60.564 1.00 88.31 302 VAL A CA 1
ATOM 2381 C C . VAL A 1 302 ? 11.848 1.308 -61.251 1.00 88.31 302 VAL A C 1
ATOM 2383 O O . VAL A 1 302 ? 12.081 1.064 -62.435 1.00 88.31 302 VAL A O 1
ATOM 2386 N N . GLN A 1 303 ? 12.600 2.123 -60.510 1.00 88.44 303 GLN A N 1
ATOM 2387 C CA . GLN A 1 303 ? 13.771 2.818 -61.033 1.00 88.44 303 GLN A CA 1
ATOM 2388 C C . GLN A 1 303 ? 14.870 1.832 -61.454 1.00 88.44 303 GLN A C 1
ATOM 2390 O O . GLN A 1 303 ? 15.289 1.844 -62.610 1.00 88.44 303 GLN A O 1
ATOM 2395 N N . LYS A 1 304 ? 15.262 0.902 -60.574 1.00 82.38 304 LYS A N 1
ATOM 2396 C CA . LYS A 1 304 ? 16.268 -0.130 -60.888 1.00 82.38 304 LYS A CA 1
ATOM 2397 C C . LYS A 1 304 ? 15.872 -0.995 -62.077 1.00 82.38 304 LYS A C 1
ATOM 2399 O O . LYS A 1 304 ? 16.710 -1.364 -62.892 1.00 82.38 304 LYS A O 1
ATOM 2404 N N . LYS A 1 305 ? 14.584 -1.321 -62.205 1.00 85.25 305 LYS A N 1
ATOM 2405 C CA . LYS A 1 305 ? 14.068 -2.067 -63.355 1.00 85.25 305 LYS A CA 1
ATOM 2406 C C . LYS A 1 305 ? 14.233 -1.276 -64.655 1.00 85.25 305 LYS A C 1
ATOM 2408 O O . LYS A 1 305 ? 14.574 -1.880 -65.668 1.00 85.25 305 LYS A O 1
ATOM 2413 N N . GLN A 1 306 ? 13.979 0.033 -64.644 1.00 85.88 306 GLN A N 1
ATOM 2414 C CA . GLN A 1 306 ? 14.193 0.887 -65.816 1.00 85.88 306 GLN A CA 1
ATOM 2415 C C . GLN A 1 306 ? 15.677 0.980 -66.177 1.00 85.88 306 GLN A C 1
ATOM 2417 O O . GLN A 1 306 ? 16.019 0.796 -67.342 1.00 85.88 306 GLN A O 1
ATOM 2422 N N . GLU A 1 307 ? 16.549 1.192 -65.189 1.00 88.50 307 GLU A N 1
ATOM 2423 C CA . GLU A 1 307 ? 18.006 1.209 -65.377 1.00 88.50 307 GLU A CA 1
ATOM 2424 C C . GLU A 1 307 ? 18.492 -0.103 -66.011 1.00 88.50 307 GLU A C 1
ATOM 2426 O O . GLU A 1 307 ? 19.136 -0.087 -67.058 1.00 88.50 307 GLU A O 1
ATOM 2431 N N . PHE A 1 308 ? 18.066 -1.246 -65.468 1.00 84.56 308 PHE A N 1
ATOM 2432 C CA . PHE A 1 308 ? 18.420 -2.560 -66.004 1.00 84.56 308 PHE A CA 1
ATOM 2433 C C . PHE A 1 308 ? 17.891 -2.795 -67.427 1.00 84.56 308 PHE A C 1
ATOM 2435 O O . PHE A 1 308 ? 18.576 -3.385 -68.258 1.00 84.56 308 PHE A O 1
ATOM 2442 N N . GLN A 1 309 ? 16.676 -2.332 -67.747 1.00 82.38 309 GLN A N 1
ATOM 2443 C CA . GLN A 1 309 ? 16.137 -2.426 -69.110 1.00 82.38 309 GLN A CA 1
ATOM 2444 C C . GLN A 1 309 ? 16.956 -1.608 -70.114 1.00 82.38 309 GLN A C 1
ATOM 2446 O O . GLN A 1 309 ? 17.158 -2.064 -71.239 1.00 82.38 309 GLN A O 1
ATOM 2451 N N . ILE A 1 310 ? 17.431 -0.427 -69.710 1.00 88.31 310 ILE A N 1
ATOM 2452 C CA . ILE A 1 310 ? 18.299 0.423 -70.532 1.00 88.31 310 ILE A CA 1
ATOM 2453 C C . ILE A 1 310 ? 19.651 -0.262 -70.754 1.00 88.31 310 ILE A C 1
ATOM 2455 O O . ILE A 1 310 ? 20.101 -0.349 -71.895 1.00 88.31 310 ILE A O 1
ATOM 2459 N N . GLU A 1 311 ? 20.271 -0.793 -69.696 1.00 84.31 311 GLU A N 1
ATOM 2460 C CA . GLU A 1 311 ? 21.535 -1.537 -69.795 1.0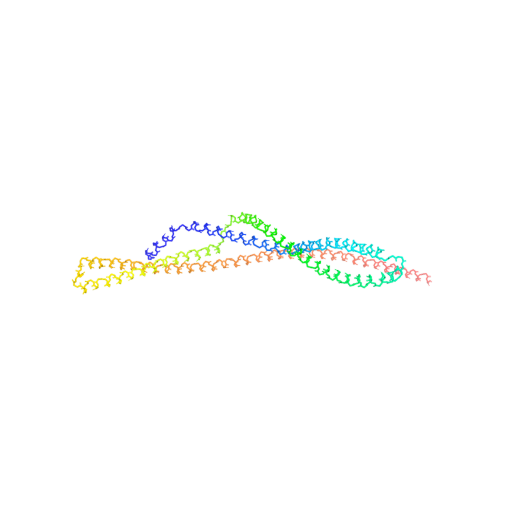0 84.31 311 GLU A CA 1
ATOM 2461 C C . GLU A 1 311 ? 21.410 -2.744 -70.728 1.00 84.31 311 GLU A C 1
ATOM 2463 O O . GLU A 1 311 ? 22.236 -2.930 -71.620 1.00 84.31 311 GLU A O 1
ATOM 2468 N N . LEU A 1 312 ? 20.346 -3.535 -70.573 1.00 79.62 312 LEU A N 1
ATOM 2469 C CA . LEU A 1 312 ? 20.125 -4.738 -71.369 1.00 79.62 312 LEU A CA 1
ATOM 2470 C C . LEU A 1 312 ? 19.884 -4.408 -72.848 1.00 79.62 312 LEU A C 1
ATOM 2472 O O . LEU A 1 312 ? 20.425 -5.083 -73.721 1.00 79.62 312 LEU A O 1
ATOM 2476 N N . ALA A 1 313 ? 19.129 -3.344 -73.140 1.00 81.44 313 ALA A N 1
ATOM 2477 C CA . ALA A 1 313 ? 18.969 -2.843 -74.504 1.00 81.44 313 ALA A CA 1
ATOM 2478 C C . ALA A 1 313 ? 20.306 -2.363 -75.094 1.00 81.44 313 ALA A C 1
ATOM 2480 O O . ALA A 1 313 ? 20.599 -2.648 -76.254 1.00 81.44 313 ALA A O 1
ATOM 2481 N N . GLY A 1 314 ? 21.141 -1.695 -74.291 1.00 81.88 314 GLY A N 1
ATOM 2482 C CA . GLY A 1 314 ? 22.492 -1.292 -74.683 1.00 81.88 314 GLY A CA 1
ATOM 2483 C C . GLY A 1 314 ? 23.399 -2.484 -75.000 1.00 81.88 314 GLY A C 1
ATOM 2484 O O . GLY A 1 314 ? 24.073 -2.481 -76.028 1.00 81.88 314 GLY A O 1
ATOM 2485 N N . MET A 1 315 ? 23.374 -3.529 -74.168 1.00 78.19 315 MET A N 1
ATOM 2486 C CA . MET A 1 315 ? 24.134 -4.763 -74.399 1.00 78.19 315 MET A CA 1
ATOM 2487 C C . MET A 1 315 ? 23.675 -5.503 -75.657 1.00 78.19 315 MET A C 1
ATOM 2489 O O . MET A 1 315 ? 24.514 -5.950 -76.434 1.00 78.19 315 MET A O 1
ATOM 2493 N N . ILE A 1 316 ? 22.359 -5.620 -75.876 1.00 75.44 316 ILE A N 1
ATOM 2494 C CA . ILE A 1 316 ? 21.808 -6.235 -77.092 1.00 75.44 316 ILE A CA 1
ATOM 2495 C C . ILE A 1 316 ? 22.253 -5.446 -78.323 1.00 75.44 316 ILE A C 1
ATOM 2497 O O . ILE A 1 316 ? 22.729 -6.044 -79.282 1.00 75.44 316 ILE A O 1
ATOM 2501 N N . HIS A 1 317 ? 22.169 -4.116 -78.280 1.00 78.06 317 HIS A N 1
ATOM 2502 C CA . HIS A 1 317 ? 22.599 -3.279 -79.395 1.00 78.06 317 HIS A CA 1
ATOM 2503 C C . HIS A 1 317 ? 24.100 -3.418 -79.688 1.00 78.06 317 HIS A C 1
ATOM 2505 O O . HIS A 1 317 ? 24.490 -3.532 -80.847 1.00 78.06 317 HIS A O 1
ATOM 2511 N N . ALA A 1 318 ? 24.945 -3.455 -78.654 1.00 75.50 318 ALA A N 1
ATOM 2512 C CA . ALA A 1 318 ? 26.380 -3.686 -78.811 1.00 75.50 318 ALA A CA 1
ATOM 2513 C C . ALA A 1 318 ? 26.673 -5.067 -79.422 1.00 75.50 318 ALA A C 1
ATOM 2515 O O . ALA A 1 318 ? 27.483 -5.177 -80.338 1.00 75.50 318 ALA A O 1
ATOM 2516 N N . PHE A 1 319 ? 25.966 -6.106 -78.974 1.00 75.50 319 PHE A N 1
ATOM 2517 C CA . PHE A 1 319 ? 26.088 -7.454 -79.524 1.00 75.50 319 PHE A CA 1
ATOM 2518 C C . PHE A 1 319 ? 25.640 -7.534 -80.992 1.00 75.50 319 PHE A C 1
ATOM 2520 O O . PHE A 1 319 ? 26.303 -8.169 -81.808 1.00 75.50 319 PHE A O 1
ATOM 2527 N N . GLU A 1 320 ? 24.545 -6.862 -81.358 1.00 74.50 320 GLU A N 1
ATOM 2528 C CA . GLU A 1 320 ? 24.100 -6.747 -82.753 1.00 74.50 320 GLU A CA 1
ATOM 2529 C C . GLU A 1 320 ? 25.146 -6.040 -83.627 1.00 74.50 320 GLU A C 1
ATOM 2531 O O . GLU A 1 320 ? 25.413 -6.486 -84.744 1.00 74.50 320 GLU A O 1
ATOM 2536 N N . GLN A 1 321 ? 25.775 -4.974 -83.118 1.00 74.25 321 GLN A N 1
ATOM 2537 C CA . GLN A 1 321 ? 26.864 -4.285 -83.815 1.00 74.25 321 GLN A CA 1
ATOM 2538 C C . GLN A 1 321 ? 28.103 -5.175 -83.983 1.00 74.25 321 GLN A C 1
ATOM 2540 O O . GLN A 1 321 ? 28.683 -5.205 -85.067 1.00 74.25 321 GLN A O 1
ATOM 2545 N N . GLU A 1 322 ? 28.497 -5.928 -82.954 1.00 71.38 322 GLU A N 1
ATOM 2546 C CA . GLU A 1 322 ? 29.619 -6.872 -83.040 1.00 71.38 322 GLU A CA 1
ATOM 2547 C C . GLU A 1 322 ? 29.336 -8.018 -84.016 1.00 71.38 322 GLU A C 1
ATOM 2549 O O . GLU A 1 322 ? 30.224 -8.411 -84.77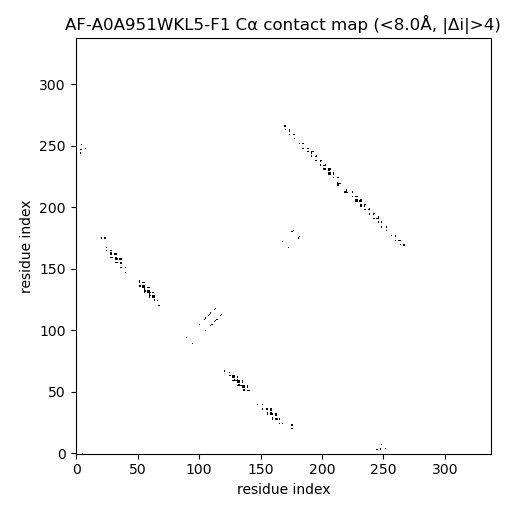4 1.00 71.38 322 GLU A O 1
ATOM 2554 N N . LEU A 1 323 ? 28.104 -8.534 -84.053 1.00 71.88 323 LEU A N 1
ATOM 2555 C CA . LEU A 1 323 ? 27.692 -9.539 -85.033 1.00 71.88 323 LEU A CA 1
ATOM 2556 C C . LEU A 1 323 ? 27.762 -9.003 -86.461 1.00 71.88 323 LEU A C 1
ATOM 2558 O O . LEU A 1 323 ? 28.259 -9.706 -87.338 1.00 71.88 323 LEU A O 1
ATOM 2562 N N . LEU A 1 324 ? 27.288 -7.775 -86.693 1.00 72.81 324 LEU A N 1
ATOM 2563 C CA . LEU A 1 324 ? 27.395 -7.114 -87.995 1.00 72.81 324 LEU A CA 1
ATOM 2564 C C . LEU A 1 324 ? 28.858 -6.939 -88.399 1.00 72.81 324 LEU A C 1
ATOM 2566 O O . LEU A 1 324 ? 29.240 -7.375 -89.475 1.00 72.81 324 LEU A O 1
ATOM 2570 N N . HIS A 1 325 ? 29.698 -6.417 -87.507 1.00 68.12 325 HIS A N 1
ATOM 2571 C CA . HIS A 1 325 ? 31.126 -6.256 -87.775 1.00 68.12 325 HIS A CA 1
ATOM 2572 C C . HIS A 1 325 ? 31.823 -7.596 -88.055 1.00 68.12 325 HIS A C 1
ATOM 2574 O O . HIS A 1 325 ? 32.663 -7.698 -88.945 1.00 68.12 325 HIS A O 1
ATOM 2580 N N . THR A 1 326 ? 31.480 -8.646 -87.306 1.00 71.00 326 THR A N 1
ATOM 2581 C CA . THR A 1 326 ? 32.034 -9.993 -87.513 1.00 71.00 326 THR A CA 1
ATOM 2582 C C . THR A 1 326 ? 31.582 -10.573 -88.849 1.00 71.00 326 THR A C 1
ATOM 2584 O O . THR A 1 326 ? 32.379 -11.182 -89.558 1.00 71.00 326 THR A O 1
ATOM 2587 N N . LYS A 1 327 ? 30.314 -10.363 -89.216 1.00 72.62 327 LYS A N 1
ATOM 2588 C CA . LYS A 1 327 ? 29.776 -10.749 -90.519 1.00 72.62 327 LYS A CA 1
ATOM 2589 C C . LYS A 1 327 ? 30.516 -10.025 -91.648 1.00 72.62 327 LYS A C 1
ATOM 2591 O O . LYS A 1 327 ? 30.980 -10.698 -92.562 1.00 72.62 327 LYS A O 1
ATOM 2596 N N . ASP A 1 328 ? 30.672 -8.707 -91.548 1.00 75.75 328 ASP A N 1
ATOM 2597 C CA . ASP A 1 328 ? 31.393 -7.891 -92.531 1.00 75.75 328 ASP A CA 1
ATOM 2598 C C . ASP A 1 328 ? 32.858 -8.350 -92.661 1.00 75.75 328 ASP A C 1
ATOM 2600 O O . ASP A 1 328 ? 33.389 -8.441 -93.766 1.00 75.75 328 ASP A O 1
ATOM 2604 N N . MET A 1 329 ? 33.505 -8.718 -91.546 1.00 70.31 329 MET A N 1
ATOM 2605 C CA . MET A 1 329 ? 34.849 -9.311 -91.550 1.00 70.31 329 MET A CA 1
ATOM 2606 C C . MET A 1 329 ? 34.910 -10.645 -92.304 1.00 70.31 329 MET A C 1
ATOM 2608 O O . MET A 1 329 ? 35.822 -10.850 -93.101 1.00 70.31 329 MET A O 1
ATOM 2612 N N . ILE A 1 330 ? 33.964 -11.553 -92.050 1.00 70.00 330 ILE A N 1
ATOM 2613 C CA . ILE A 1 330 ? 33.914 -12.868 -92.707 1.00 70.00 330 ILE A CA 1
ATOM 2614 C C . ILE A 1 330 ? 33.625 -12.708 -94.205 1.00 70.00 330 ILE A C 1
ATOM 2616 O O . ILE A 1 330 ? 34.247 -13.382 -95.022 1.00 70.00 330 ILE A O 1
ATOM 2620 N N . GLU A 1 331 ? 32.701 -11.820 -94.582 1.00 69.88 331 GLU A N 1
ATOM 2621 C CA . GLU A 1 331 ? 32.410 -11.519 -95.990 1.00 69.88 331 GLU A CA 1
ATOM 2622 C C . GLU A 1 331 ? 33.651 -10.954 -96.698 1.00 69.88 331 GLU A C 1
ATOM 2624 O O . GLU A 1 331 ? 33.996 -11.427 -97.781 1.00 69.88 331 GLU A O 1
ATOM 2629 N N . ALA A 1 332 ? 34.392 -10.048 -96.053 1.00 66.69 332 ALA A N 1
ATOM 2630 C CA . ALA A 1 332 ? 35.660 -9.543 -96.576 1.00 66.69 332 ALA A CA 1
ATOM 2631 C C . ALA A 1 332 ? 36.735 -10.642 -96.712 1.00 66.69 332 ALA A C 1
ATOM 2633 O O . ALA A 1 332 ? 37.453 -10.675 -97.710 1.00 66.69 332 ALA A O 1
ATOM 2634 N N . GLU A 1 333 ? 36.852 -11.572 -95.756 1.00 61.59 333 GLU A N 1
ATOM 2635 C CA . GLU A 1 333 ? 37.765 -12.723 -95.875 1.00 61.59 333 GLU A CA 1
ATOM 2636 C C . GLU A 1 333 ? 37.391 -13.649 -97.042 1.00 61.59 333 GLU A C 1
ATOM 2638 O O . GLU A 1 333 ? 38.271 -14.107 -97.774 1.00 61.59 333 GLU A O 1
ATOM 2643 N N . ILE A 1 334 ? 36.095 -13.902 -97.250 1.00 67.12 334 ILE A N 1
ATOM 2644 C CA . ILE A 1 334 ? 35.593 -14.707 -98.373 1.00 67.12 334 ILE A CA 1
ATOM 2645 C C . ILE A 1 334 ? 35.886 -14.022 -99.715 1.00 67.12 334 ILE A C 1
ATOM 2647 O O . ILE A 1 334 ? 36.245 -14.704 -100.675 1.00 67.12 334 ILE A O 1
ATOM 2651 N N . GLU A 1 335 ? 35.753 -12.697 -99.800 1.00 66.94 335 GLU A N 1
ATOM 2652 C CA . GLU A 1 335 ? 36.102 -11.928 -101.002 1.00 66.94 335 GLU A CA 1
ATOM 2653 C C . GLU A 1 335 ? 37.609 -11.925 -101.287 1.00 66.94 335 GLU A C 1
ATOM 2655 O O . GLU A 1 335 ? 38.006 -11.958 -102.446 1.00 66.94 335 GLU A O 1
ATOM 2660 N N . ILE A 1 336 ? 38.461 -11.930 -100.258 1.00 65.94 336 ILE A N 1
ATOM 2661 C CA . ILE A 1 336 ? 39.927 -11.981 -100.415 1.00 65.94 336 ILE A CA 1
ATOM 2662 C C . ILE A 1 336 ? 40.4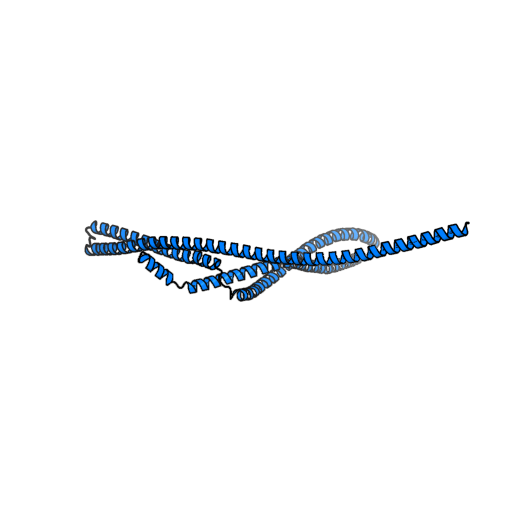14 -13.377 -100.856 1.00 65.94 336 ILE A C 1
ATOM 2664 O O . ILE A 1 336 ? 41.531 -13.513 -101.361 1.00 65.94 336 ILE A O 1
ATOM 2668 N N . HIS A 1 337 ? 39.628 -14.433 -100.633 1.00 52.81 337 HIS A N 1
ATOM 2669 C CA . HIS A 1 337 ? 39.987 -15.823 -100.956 1.00 52.81 337 HIS A CA 1
ATOM 2670 C C . HIS A 1 337 ? 39.291 -16.397 -102.204 1.00 52.81 337 HIS A C 1
ATOM 2672 O O . HIS A 1 337 ? 39.527 -17.564 -102.531 1.00 52.81 337 HIS A O 1
ATOM 2678 N N . ASN A 1 338 ? 38.496 -15.592 -102.913 1.00 47.19 338 ASN A N 1
ATOM 2679 C CA . ASN A 1 338 ? 37.942 -15.899 -104.241 1.00 47.19 338 ASN A CA 1
ATOM 2680 C C . ASN A 1 338 ? 38.625 -15.079 -105.342 1.00 47.19 338 ASN A C 1
ATOM 2682 O O . ASN A 1 338 ? 38.665 -15.578 -106.488 1.00 47.19 338 ASN A O 1
#

Solvent-accessible surface area (backbone atoms only — not comparable to full-atom values): 17649 Å² total; per-residue (Å²): 128,61,71,65,57,52,50,51,50,49,54,58,68,67,46,68,58,65,60,54,49,51,53,50,50,51,55,50,34,52,50,51,17,51,48,55,38,49,55,52,48,49,53,52,53,64,67,50,57,62,61,50,56,53,48,7,49,51,42,7,50,52,53,34,54,58,52,55,56,56,54,51,54,51,52,52,53,50,50,51,52,53,57,56,55,54,62,72,75,46,74,93,76,48,59,66,66,48,47,54,44,57,55,54,46,46,53,48,50,46,44,49,47,40,51,47,45,48,50,51,44,51,51,45,35,50,52,43,20,45,50,26,25,52,50,35,37,49,52,49,47,52,55,49,49,53,49,49,54,54,49,48,56,54,43,40,52,55,35,39,62,74,37,69,77,65,73,81,47,76,66,52,50,50,47,48,50,60,50,54,49,47,51,52,51,52,51,50,49,50,52,41,55,48,49,43,51,51,33,55,50,51,39,52,50,37,53,50,53,40,50,53,30,70,70,31,86,92,62,55,47,68,73,56,42,52,51,38,52,53,52,34,54,54,36,52,52,54,35,52,53,41,52,52,52,50,55,44,51,54,52,50,51,54,52,52,54,51,52,51,53,54,48,52,52,51,50,53,52,48,55,50,50,55,53,51,52,51,52,49,53,55,48,51,56,49,49,54,51,51,52,52,52,50,54,52,52,49,52,52,47,54,51,52,50,51,54,50,51,53,52,51,53,50,52,50,50,51,50,52,51,52,51,50,52,50,48,54,52,51,53,50,52,55,62,75,74,108

Foldseek 3Di:
DPVLLVVVVVVVVPPPVVVLVVVLLLVVLLVQLLVVLVVVLVVVVVVPPPVLQVQLQVQLVVQLVVVVVVVVVVVVVVVVVVVVVVVVVDPDPCVVVVVVCVVVVCCVVVVVCVCVVVVVSVVVSVVSSVVSSVVSSVVCVVVVVVVSVVVSVVSSVVSSVVSVPPDQDLVNVLVSCVPVVVVVLVVLLVVLVVLLVVLVVLLVVLVVVLVVLVVDPVNNDPVVNVVSVVVNVVSVVVNVVSVVSNVSSVVVNVVSVVVSVVSVVVVVVVVVVVVVVVVVVVVVVVVVVVVVVVVVVVVVVVVVVVVVVVVVVVVVVVVVVVVVVVVVVVVVVVVVVD

Sequence (338 aa):
MDEECRQLLIEVARKDWEQELIDYRQSLVEKLAGNSVRDSLNQIREAGLGPGAWYGLAVGAMAGLGMQLESLLLSIALFLLVTISFSVWVGGLGLLLALILMVATPGLIAGVAFFISTGYQWVGSLILGSVGFFSGGLVYGVIREQYLTSKEMEMLGLAREQFQNYILSPEDLLKFWNDRLKQFLLNRQNTIAHKIRECRRLIEECKTVSKDLESSPELNAPETIEKLAQRQKVTEAVLADALSANVILAKIEKGFLNRIRELEALVAKRNLMERELEKQKQLSLRIARLLGKTEENTLDWVQKKQEFQIELAGMIHAFEQELLHTKDMIEAEIEIHN